Protein AF-A0A945D7X3-F1 (afdb_monomer_lite)

pLDDT: mean 84.9, std 17.28, range [25.03, 97.88]

Foldseek 3Di:
DDDDDPDPPVVPDPPVPDVCPPCVVLLVVQLVPLVPDPPNVVSVLLLLLLVLLLVLLLVLLVVLVVVDDDADSVLQSLLLCLVVVVLNHSDDNNDDDCNVRNPADPVSNVVSVVSSVPDDPVSSVVSLVPDQSSLLVVLVVVLVPDDLVPAAADPDDDDDQCAAAPPPRHTPVPAPWWKWACPPNDIHIHRLVVVSVVCSRQCFDPDPVPRHHDDNSSIHTYDD

Sequence (224 aa):
MLLAYPQVDSLTECDDRIIRGFNNIELRLLINKAMSSQNKEEELRALGTSLCKLEQVHRCATEKCKELTLVDEVEVYLFYETRLKDLGLPIKTTQMIFPLCAHVTGADLEKAKESVEALQETDFEEYLKVWDPWQIFQRGKICAELKYAELELYEGDSFDEEEICVITSAPLEDLEQPVVLAQSGHKYIFEFEDIKKWWIKTGENPNPVENKRFDITELKRVEA

Radius of gyration: 23.01 Å; chains: 1; bounding box: 52×29×63 Å

Structure (mmCIF, N/CA/C/O backbone):
data_AF-A0A945D7X3-F1
#
_entry.id   AF-A0A945D7X3-F1
#
loop_
_atom_site.group_PDB
_atom_site.id
_atom_site.type_symbol
_atom_site.label_atom_id
_atom_site.label_alt_id
_atom_site.label_comp_id
_atom_site.label_asym_id
_atom_site.label_entity_id
_atom_site.label_seq_id
_atom_site.pdbx_PDB_ins_code
_atom_site.Cartn_x
_atom_site.Cartn_y
_atom_site.Cartn_z
_atom_site.occupancy
_atom_site.B_iso_or_equiv
_atom_site.auth_seq_id
_atom_site.auth_comp_id
_atom_site.auth_asym_id
_atom_site.auth_atom_id
_atom_site.pdbx_PDB_model_num
ATOM 1 N N . MET A 1 1 ? 22.956 -10.318 -1.296 1.00 27.36 1 MET A N 1
ATOM 2 C CA . MET A 1 1 ? 22.670 -10.826 0.064 1.00 27.36 1 MET A CA 1
ATOM 3 C C . MET A 1 1 ? 21.672 -9.874 0.704 1.00 27.36 1 MET A C 1
ATOM 5 O O . MET A 1 1 ? 21.994 -8.704 0.805 1.00 27.36 1 MET A O 1
ATOM 9 N N . LEU A 1 2 ? 20.497 -10.401 1.074 1.00 25.03 2 LEU A N 1
ATOM 10 C CA . LEU A 1 2 ? 19.375 -9.776 1.798 1.00 25.03 2 LEU A CA 1
ATOM 11 C C . LEU A 1 2 ? 18.597 -8.643 1.097 1.00 25.03 2 LEU A C 1
ATOM 13 O O . LEU A 1 2 ? 19.064 -7.529 0.911 1.00 25.03 2 LEU A O 1
ATOM 17 N N . LEU A 1 3 ? 17.352 -8.987 0.758 1.00 26.59 3 LEU A N 1
ATOM 18 C CA . LEU A 1 3 ? 16.283 -8.111 0.292 1.00 26.59 3 LEU A CA 1
ATOM 19 C C . LEU A 1 3 ? 15.959 -7.074 1.376 1.00 26.59 3 LEU A C 1
ATOM 21 O O . LEU A 1 3 ? 15.403 -7.432 2.416 1.00 26.59 3 LEU A O 1
ATOM 25 N N . ALA A 1 4 ? 16.259 -5.802 1.122 1.00 26.31 4 ALA A N 1
ATOM 26 C CA . ALA A 1 4 ? 15.752 -4.693 1.919 1.00 26.31 4 ALA A CA 1
ATOM 27 C C . ALA A 1 4 ? 14.248 -4.535 1.637 1.00 26.31 4 ALA A C 1
ATOM 29 O O . ALA A 1 4 ? 13.816 -3.884 0.689 1.00 26.31 4 ALA A O 1
ATOM 30 N N . TYR A 1 5 ? 13.429 -5.228 2.425 1.00 29.09 5 TYR A N 1
ATOM 31 C CA . TYR A 1 5 ? 12.054 -4.810 2.650 1.00 29.09 5 TYR A CA 1
ATOM 32 C C . TYR A 1 5 ? 12.104 -3.637 3.633 1.00 29.09 5 TYR A C 1
ATOM 34 O O . TYR A 1 5 ? 12.678 -3.824 4.706 1.00 29.09 5 TYR A O 1
ATOM 42 N N . PRO A 1 6 ? 11.471 -2.486 3.353 1.00 32.19 6 PRO A N 1
ATOM 43 C CA . PRO A 1 6 ? 11.141 -1.523 4.391 1.00 32.19 6 PRO A CA 1
ATOM 44 C C . PRO A 1 6 ? 9.985 -2.113 5.210 1.00 32.19 6 PRO A C 1
ATOM 46 O O . PRO A 1 6 ? 8.824 -1.741 5.103 1.00 32.19 6 PRO A O 1
ATOM 49 N N . GLN A 1 7 ? 10.292 -3.144 5.985 1.00 46.66 7 GLN A N 1
ATOM 50 C CA . GLN A 1 7 ? 9.621 -3.363 7.249 1.00 46.66 7 GLN A CA 1
ATOM 51 C C . GLN A 1 7 ? 10.605 -2.831 8.279 1.00 46.66 7 GLN A C 1
ATOM 53 O O . GLN A 1 7 ? 11.789 -3.138 8.177 1.00 46.66 7 GLN A O 1
ATOM 58 N N . VAL A 1 8 ? 10.097 -2.123 9.287 1.00 36.00 8 VAL A N 1
ATOM 59 C CA . VAL A 1 8 ? 10.854 -1.683 10.468 1.00 36.00 8 VAL A CA 1
ATOM 60 C C . VAL A 1 8 ? 11.498 -0.284 10.366 1.00 36.00 8 VAL A C 1
ATOM 62 O O . VAL A 1 8 ? 12.618 -0.101 10.804 1.00 36.00 8 VAL A O 1
ATOM 65 N N . ASP A 1 9 ? 10.766 0.729 9.892 1.00 28.41 9 ASP A N 1
ATOM 66 C CA . ASP A 1 9 ? 11.066 2.140 10.244 1.00 28.41 9 ASP A CA 1
ATOM 67 C C . ASP A 1 9 ? 9.822 2.901 10.743 1.00 28.41 9 ASP A C 1
ATOM 69 O O . ASP A 1 9 ? 9.673 4.107 10.601 1.00 28.41 9 ASP A O 1
ATOM 73 N N . SER A 1 10 ? 8.911 2.169 11.393 1.00 35.06 10 SER A N 1
ATOM 74 C CA . SER A 1 10 ? 7.886 2.738 12.283 1.00 35.06 10 SER A CA 1
ATOM 75 C C . SER A 1 10 ? 8.107 2.316 13.743 1.00 35.06 10 SER A C 1
ATOM 77 O O . SER A 1 10 ? 7.168 2.276 14.533 1.00 35.06 10 SER A O 1
ATOM 79 N N . LEU A 1 11 ? 9.334 1.922 14.104 1.00 36.03 11 LEU A N 1
ATOM 80 C CA . LEU A 1 11 ? 9.677 1.496 15.468 1.00 36.03 11 LEU A CA 1
ATOM 81 C C . LEU A 1 11 ? 9.963 2.659 16.431 1.00 36.03 11 LEU A C 1
ATOM 83 O O . LEU A 1 11 ? 10.397 2.416 17.555 1.00 36.03 11 LEU A O 1
ATOM 87 N N . THR A 1 12 ? 9.755 3.906 16.018 1.00 35.31 12 THR A N 1
ATOM 88 C CA . THR A 1 12 ? 10.116 5.083 16.816 1.00 35.31 12 THR A CA 1
ATOM 89 C C . THR A 1 12 ? 9.023 5.575 17.764 1.00 35.31 12 THR A C 1
ATOM 91 O O . THR A 1 12 ? 9.338 6.380 18.635 1.00 35.31 12 THR A O 1
ATOM 94 N N . GLU A 1 13 ? 7.790 5.062 17.691 1.00 35.28 13 GLU A N 1
ATOM 95 C CA . GLU A 1 13 ? 6.723 5.405 18.644 1.00 35.28 13 GLU A CA 1
ATOM 96 C C . GLU A 1 13 ? 6.234 4.143 19.374 1.00 35.28 13 GLU A C 1
ATOM 98 O O . GLU A 1 13 ? 5.617 3.245 18.802 1.00 35.28 13 GLU A O 1
ATOM 103 N N . CYS A 1 14 ? 6.605 4.035 20.653 1.00 45.19 14 CYS A N 1
ATOM 104 C CA . CYS A 1 14 ? 6.424 2.846 21.492 1.00 45.19 14 CYS A CA 1
ATOM 105 C C . CYS A 1 14 ? 4.965 2.514 21.848 1.00 45.19 14 CYS A C 1
ATOM 107 O O . CYS A 1 14 ? 4.721 1.390 22.290 1.00 45.19 14 CYS A O 1
ATOM 109 N N . ASP A 1 15 ? 4.020 3.427 21.630 1.00 38.91 15 ASP A N 1
ATOM 110 C CA . ASP A 1 15 ? 2.631 3.281 22.094 1.00 38.91 15 ASP A CA 1
ATOM 111 C C . ASP A 1 15 ? 1.759 2.485 21.093 1.00 38.91 15 ASP A C 1
ATOM 113 O O . ASP A 1 15 ? 0.809 1.802 21.453 1.00 38.91 15 ASP A O 1
ATOM 117 N N . ASP A 1 16 ? 2.177 2.398 19.828 1.00 44.84 16 ASP A N 1
ATOM 118 C CA . ASP A 1 16 ? 1.435 1.740 18.737 1.00 44.84 16 ASP A CA 1
ATOM 119 C C . ASP A 1 16 ? 1.583 0.197 18.683 1.00 44.84 16 ASP A C 1
ATOM 121 O O . ASP A 1 16 ? 1.093 -0.483 17.773 1.00 44.84 16 ASP A O 1
ATOM 125 N N . ARG A 1 17 ? 2.340 -0.394 19.615 1.00 47.03 17 ARG A N 1
ATOM 126 C CA . ARG A 1 17 ? 3.126 -1.612 19.347 1.00 47.03 17 ARG A CA 1
ATOM 127 C C . ARG A 1 17 ? 2.375 -2.946 19.458 1.00 47.03 17 ARG A C 1
ATOM 129 O O . ARG A 1 17 ? 2.771 -3.904 18.794 1.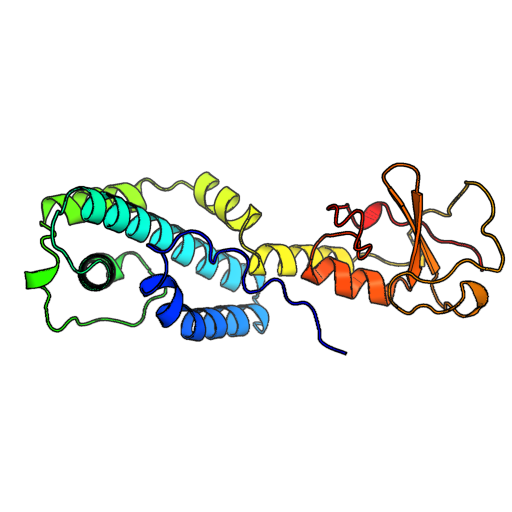00 47.03 17 ARG A O 1
ATOM 136 N N . ILE A 1 18 ? 1.328 -3.059 20.278 1.00 42.22 18 ILE A N 1
ATOM 137 C CA . ILE A 1 18 ? 0.742 -4.378 20.613 1.00 42.22 18 ILE A CA 1
ATOM 138 C C . ILE A 1 18 ? -0.513 -4.695 19.777 1.00 42.22 18 ILE A C 1
ATOM 140 O O . ILE A 1 18 ? -0.637 -5.815 19.273 1.00 42.22 18 ILE A O 1
ATOM 144 N N . ILE A 1 19 ? -1.375 -3.709 19.500 1.00 45.44 19 ILE A N 1
ATOM 145 C CA . ILE A 1 19 ? -2.559 -3.890 18.633 1.00 45.44 19 ILE A CA 1
ATOM 146 C C . ILE A 1 19 ? -2.177 -3.950 17.142 1.00 45.44 19 ILE A C 1
ATOM 148 O O . ILE A 1 19 ? -2.704 -4.790 16.408 1.00 45.44 19 ILE A O 1
ATOM 152 N N . ARG A 1 20 ? -1.180 -3.167 16.687 1.00 50.16 20 ARG A N 1
ATOM 153 C CA . ARG A 1 20 ? -0.665 -3.250 15.297 1.00 50.16 20 ARG A CA 1
ATOM 154 C C . ARG A 1 20 ? 0.069 -4.570 15.005 1.00 50.16 20 ARG A C 1
ATOM 156 O O . ARG A 1 20 ? 0.220 -4.946 13.839 1.00 50.16 20 ARG A O 1
ATOM 163 N N . GLY A 1 21 ? 0.519 -5.284 16.043 1.00 47.62 21 GLY A N 1
ATOM 164 C CA . GLY A 1 21 ? 1.249 -6.551 15.933 1.00 47.62 21 GLY A CA 1
ATOM 165 C C . GLY A 1 21 ? 0.353 -7.780 15.736 1.00 47.62 21 GLY A C 1
ATOM 166 O O . GLY A 1 21 ? 0.614 -8.587 14.843 1.00 47.62 21 GLY A O 1
ATOM 167 N N . PHE A 1 22 ? -0.717 -7.923 16.527 1.00 44.81 22 PHE A N 1
ATOM 168 C CA . PHE A 1 22 ? -1.555 -9.135 16.522 1.00 44.81 22 PHE A CA 1
ATOM 169 C C . PHE A 1 22 ? -2.525 -9.216 15.330 1.00 44.81 22 PHE A C 1
ATOM 171 O O . PHE A 1 22 ? -2.690 -10.289 14.749 1.00 44.81 22 PHE A O 1
ATOM 178 N N . ASN A 1 23 ? -3.067 -8.084 14.872 1.00 53.94 23 ASN A N 1
ATOM 179 C CA . ASN A 1 23 ? -3.915 -8.025 13.672 1.00 53.94 23 ASN A CA 1
ATOM 180 C C . ASN A 1 23 ? -3.120 -8.154 12.354 1.00 53.94 23 ASN A C 1
ATOM 182 O O . ASN A 1 23 ? -3.707 -8.250 11.279 1.00 53.94 23 ASN A O 1
ATOM 186 N N . ASN A 1 24 ? -1.784 -8.203 12.398 1.00 66.19 24 ASN A N 1
ATOM 187 C CA . ASN A 1 24 ? -0.947 -8.101 11.200 1.00 66.19 24 ASN A CA 1
ATOM 188 C C . ASN A 1 24 ? -0.962 -9.373 10.330 1.00 66.19 24 ASN A C 1
ATOM 190 O O . ASN A 1 24 ? -0.938 -9.276 9.106 1.00 66.19 24 ASN A O 1
ATOM 194 N N . ILE A 1 25 ? -1.030 -10.575 10.921 1.00 73.88 25 ILE A N 1
ATOM 195 C CA . ILE A 1 25 ? -1.035 -11.833 10.144 1.00 73.88 25 ILE A CA 1
ATOM 196 C C . ILE A 1 25 ? -2.389 -12.055 9.468 1.00 73.88 25 ILE A C 1
ATOM 198 O O . ILE A 1 25 ? -2.433 -12.343 8.273 1.00 73.88 25 ILE A O 1
ATOM 202 N N . GLU A 1 26 ? -3.494 -11.906 10.202 1.00 78.56 26 GLU A N 1
ATOM 203 C CA . GLU A 1 26 ? -4.833 -12.069 9.622 1.00 78.56 26 GLU A CA 1
ATOM 204 C C . GLU A 1 26 ? -5.099 -11.029 8.538 1.00 78.56 26 GLU A C 1
ATOM 206 O O . GLU A 1 26 ? -5.587 -11.373 7.461 1.00 78.56 26 GLU A O 1
ATOM 211 N N . LEU A 1 27 ? -4.689 -9.783 8.779 1.00 81.50 27 LEU A N 1
ATOM 212 C CA . LEU A 1 27 ? -4.764 -8.726 7.785 1.00 81.50 27 LEU A CA 1
ATOM 213 C C . LEU A 1 27 ? -3.947 -9.062 6.533 1.00 81.50 27 LEU A C 1
ATOM 215 O O . LEU A 1 27 ? -4.449 -8.924 5.420 1.00 81.50 27 LEU A O 1
ATOM 219 N N . ARG A 1 28 ? -2.722 -9.582 6.684 1.00 82.94 28 ARG A N 1
ATOM 220 C CA . ARG A 1 28 ? -1.920 -10.055 5.542 1.00 82.94 28 ARG A CA 1
ATOM 221 C C . ARG A 1 28 ? -2.608 -11.179 4.773 1.00 82.94 28 ARG A C 1
ATOM 223 O O . ARG A 1 28 ? -2.527 -11.194 3.549 1.00 82.94 28 ARG A O 1
ATOM 230 N N . LEU A 1 29 ? -3.295 -12.099 5.453 1.00 87.38 29 LEU A N 1
ATOM 231 C CA . LEU A 1 29 ? -4.070 -13.151 4.788 1.00 87.38 29 LEU A CA 1
ATOM 232 C C . LEU A 1 29 ? -5.251 -12.571 4.000 1.00 87.38 29 LEU A C 1
ATOM 234 O O . LEU A 1 29 ? -5.485 -13.001 2.872 1.00 87.38 29 LEU A O 1
ATOM 238 N N . LEU A 1 30 ? -5.966 -11.588 4.559 1.00 90.00 30 LEU A N 1
ATOM 239 C CA . LEU A 1 30 ? -7.057 -10.891 3.868 1.00 90.00 30 LEU A CA 1
ATOM 240 C C . LEU A 1 30 ? -6.551 -10.129 2.640 1.00 90.00 30 LEU A C 1
ATOM 242 O O . LEU A 1 30 ? -7.120 -10.277 1.561 1.00 90.00 30 LEU A O 1
ATOM 246 N N . ILE A 1 31 ? -5.445 -9.393 2.779 1.00 89.69 31 ILE A N 1
ATOM 247 C CA . ILE A 1 31 ? -4.798 -8.684 1.670 1.00 89.69 31 ILE A CA 1
ATOM 248 C C . ILE A 1 31 ? -4.366 -9.676 0.590 1.00 89.69 31 ILE A C 1
ATOM 250 O O . ILE A 1 31 ? -4.686 -9.488 -0.579 1.00 89.69 31 ILE A O 1
ATOM 254 N N . ASN A 1 32 ? -3.678 -10.757 0.962 1.00 90.56 32 ASN A N 1
ATOM 255 C CA . ASN A 1 32 ? -3.211 -11.754 0.002 1.00 90.56 32 ASN A CA 1
ATOM 256 C C . ASN A 1 32 ? -4.374 -12.437 -0.735 1.00 90.56 32 ASN A C 1
ATOM 258 O O . ASN A 1 32 ? -4.292 -12.681 -1.940 1.00 90.56 32 ASN A O 1
ATOM 262 N N . LYS A 1 33 ? -5.474 -12.713 -0.023 1.00 93.06 33 LYS A N 1
ATOM 263 C CA . LYS A 1 33 ? -6.705 -13.244 -0.615 1.00 93.06 33 LYS A CA 1
ATOM 264 C C . LYS A 1 33 ? -7.287 -12.264 -1.639 1.00 93.06 33 LYS A C 1
ATOM 266 O O . LYS A 1 33 ? -7.507 -12.673 -2.775 1.00 93.06 33 LYS A O 1
ATOM 271 N N . ALA A 1 34 ? -7.451 -10.992 -1.272 1.00 92.88 34 ALA A N 1
ATOM 272 C CA . ALA A 1 34 ? -7.969 -9.958 -2.169 1.00 92.88 34 ALA A CA 1
ATOM 273 C C . ALA A 1 34 ? -7.064 -9.764 -3.403 1.00 92.88 34 ALA A C 1
ATOM 275 O O . ALA A 1 34 ? -7.539 -9.752 -4.536 1.00 92.88 34 ALA A O 1
ATOM 276 N N . MET A 1 35 ? -5.741 -9.734 -3.210 1.00 89.88 35 MET A N 1
ATOM 277 C CA . MET A 1 35 ? -4.740 -9.626 -4.285 1.00 89.88 35 MET A CA 1
ATOM 278 C C . MET A 1 35 ? -4.710 -10.836 -5.232 1.00 89.88 35 MET A C 1
ATOM 280 O O . MET A 1 35 ? -4.212 -10.729 -6.356 1.00 89.88 35 MET A O 1
ATOM 284 N N . SER A 1 36 ? -5.224 -11.988 -4.801 1.00 91.44 36 SER A N 1
ATOM 285 C CA . SER A 1 36 ? -5.281 -13.223 -5.595 1.00 91.44 36 SER A CA 1
ATOM 286 C C . SER A 1 36 ? -6.663 -13.488 -6.202 1.00 91.44 36 SER A C 1
ATOM 288 O O . SER A 1 36 ? -6.818 -14.452 -6.950 1.00 91.44 36 SER A O 1
ATOM 290 N N . SER A 1 37 ? -7.659 -12.651 -5.900 1.00 92.94 37 SER A N 1
ATOM 291 C CA . SER A 1 37 ? -9.025 -12.781 -6.415 1.00 92.94 37 SER A CA 1
ATOM 292 C C . SER A 1 37 ? -9.105 -12.548 -7.932 1.00 92.94 37 SER A C 1
ATOM 294 O O . SER A 1 37 ? -8.195 -11.990 -8.543 1.00 92.94 37 SER A O 1
ATOM 296 N N . GLN A 1 38 ? -10.206 -12.965 -8.559 1.00 91.12 38 GLN A N 1
ATOM 297 C CA . GLN A 1 38 ? -10.555 -12.516 -9.913 1.00 91.12 38 GLN A CA 1
ATOM 298 C C . GLN A 1 38 ? -11.088 -11.072 -9.898 1.00 91.12 38 GLN A C 1
ATOM 300 O O . GLN A 1 38 ? -10.809 -10.312 -10.819 1.00 91.12 38 GLN A O 1
ATOM 305 N N . ASN A 1 39 ? -11.753 -10.666 -8.811 1.00 93.69 39 ASN A N 1
ATOM 306 C CA . ASN A 1 39 ? -12.340 -9.336 -8.621 1.00 93.69 39 ASN A CA 1
ATOM 307 C C . ASN A 1 39 ? -11.475 -8.490 -7.672 1.00 93.69 39 ASN A C 1
ATOM 309 O O . ASN A 1 39 ? -11.967 -7.910 -6.705 1.00 93.69 39 ASN A O 1
ATOM 313 N N . LYS A 1 40 ? -10.158 -8.453 -7.926 1.00 93.94 40 LYS A N 1
ATOM 314 C CA . LYS A 1 40 ? -9.160 -7.834 -7.027 1.00 93.94 40 LYS A CA 1
ATOM 315 C C . LYS A 1 40 ? -9.497 -6.394 -6.662 1.00 93.94 40 LYS A C 1
ATOM 317 O O . LYS A 1 40 ? -9.341 -6.013 -5.511 1.00 93.94 40 LYS A O 1
ATOM 322 N N . GLU A 1 41 ? -9.948 -5.607 -7.635 1.00 95.94 41 GLU A N 1
ATOM 323 C CA . GLU A 1 41 ? -10.264 -4.188 -7.449 1.00 95.94 41 GLU A CA 1
ATOM 324 C C . GLU A 1 41 ? -11.388 -3.986 -6.432 1.00 95.94 41 GLU A C 1
ATOM 326 O O . GLU A 1 41 ? -11.226 -3.242 -5.468 1.00 95.94 41 GLU A O 1
ATOM 331 N N . GLU A 1 42 ? -12.500 -4.699 -6.612 1.00 96.44 42 GLU A N 1
ATOM 332 C CA . GLU A 1 42 ? -13.658 -4.626 -5.722 1.00 96.44 42 GLU A CA 1
ATOM 333 C C . GLU A 1 42 ? -13.316 -5.149 -4.322 1.00 96.44 42 GLU A C 1
ATOM 335 O O . GLU A 1 42 ? -13.639 -4.503 -3.325 1.00 96.44 42 GLU A O 1
ATOM 340 N N . GLU A 1 43 ? -12.617 -6.287 -4.231 1.00 95.94 43 GLU A N 1
ATOM 341 C CA . GLU A 1 43 ? -12.240 -6.879 -2.944 1.00 95.94 43 GLU A CA 1
ATOM 342 C C . GLU A 1 43 ? -11.231 -6.022 -2.171 1.00 95.94 43 GLU A C 1
ATOM 344 O O . GLU A 1 43 ? -11.370 -5.863 -0.956 1.00 95.94 43 GLU A O 1
ATOM 349 N N . LEU A 1 44 ? -10.236 -5.441 -2.849 1.00 95.00 44 LEU A N 1
ATOM 350 C CA . LEU A 1 44 ? -9.288 -4.522 -2.219 1.00 95.00 44 LEU A CA 1
ATOM 351 C C . LEU A 1 44 ? -9.978 -3.239 -1.779 1.00 95.00 44 LEU A C 1
ATOM 353 O O . LEU A 1 44 ? -9.743 -2.804 -0.657 1.00 95.00 44 LEU A O 1
ATOM 357 N N . ARG A 1 45 ? -10.845 -2.652 -2.613 1.00 96.25 45 ARG A N 1
ATOM 358 C CA . ARG A 1 45 ? -11.589 -1.441 -2.244 1.00 96.25 45 ARG A CA 1
ATOM 359 C C . ARG A 1 45 ? -12.445 -1.693 -1.005 1.00 96.25 45 ARG A C 1
ATOM 361 O O . ARG A 1 45 ? -12.342 -0.941 -0.043 1.00 96.25 45 ARG A O 1
ATOM 368 N N . ALA A 1 46 ? -13.203 -2.791 -0.981 1.00 95.69 46 ALA A N 1
ATOM 369 C CA . ALA A 1 46 ? -14.017 -3.173 0.172 1.00 95.69 46 ALA A CA 1
ATOM 370 C C . ALA A 1 46 ? -13.171 -3.394 1.440 1.00 95.69 46 ALA A C 1
ATOM 372 O O . ALA A 1 46 ? -13.519 -2.895 2.511 1.00 95.69 46 ALA A O 1
ATOM 373 N N . LEU A 1 47 ? -12.038 -4.097 1.324 1.00 93.81 47 LEU A N 1
ATOM 374 C CA . LEU A 1 47 ? -11.121 -4.310 2.445 1.00 93.81 47 LEU A CA 1
ATOM 375 C C . LEU A 1 47 ? -10.508 -2.991 2.941 1.00 93.81 47 LEU A C 1
ATOM 377 O O . LEU A 1 47 ? -10.453 -2.768 4.148 1.00 93.81 47 LEU A O 1
ATOM 381 N N . GLY A 1 48 ? -10.091 -2.109 2.031 1.00 91.81 48 GLY A N 1
ATOM 382 C CA . GLY A 1 48 ? -9.568 -0.780 2.346 1.00 91.81 48 GLY A CA 1
ATOM 383 C C . GLY A 1 48 ? -10.591 0.082 3.084 1.00 91.81 48 GLY A C 1
ATOM 384 O O . GLY A 1 48 ? -10.263 0.672 4.109 1.00 91.81 48 GLY A O 1
ATOM 385 N N . THR A 1 49 ? -11.855 0.075 2.650 1.00 94.00 49 THR A N 1
ATOM 386 C CA . THR A 1 49 ? -12.958 0.743 3.360 1.00 94.00 49 THR A CA 1
ATOM 387 C C . THR A 1 49 ? -13.126 0.196 4.779 1.00 94.00 49 THR A C 1
ATOM 389 O O . THR A 1 49 ? -13.215 0.968 5.733 1.00 94.00 49 THR A O 1
ATOM 392 N N . SER A 1 50 ? -13.136 -1.129 4.951 1.00 93.31 50 SER A N 1
ATOM 393 C CA . SER A 1 50 ? -13.210 -1.757 6.276 1.00 93.31 50 SER A CA 1
ATOM 394 C C . SER A 1 50 ? -12.025 -1.378 7.173 1.00 93.31 50 SER A C 1
ATOM 396 O O . SER A 1 50 ? -12.214 -1.137 8.366 1.00 93.31 50 SER A O 1
ATOM 398 N N . LEU A 1 51 ? -10.813 -1.286 6.621 1.00 91.81 51 LEU A N 1
ATOM 399 C CA . LEU A 1 51 ? -9.618 -0.882 7.368 1.00 91.81 51 LEU A CA 1
ATOM 400 C C . LEU A 1 51 ? -9.616 0.599 7.736 1.00 91.81 51 LEU A C 1
ATOM 402 O O . LEU A 1 51 ? -9.231 0.929 8.850 1.00 91.81 51 LEU A O 1
ATOM 406 N N . CYS A 1 52 ? -10.094 1.472 6.851 1.00 91.56 52 CYS A N 1
ATOM 407 C CA . CYS A 1 52 ? -10.266 2.893 7.145 1.00 91.56 52 CYS A CA 1
ATOM 408 C C . CYS A 1 52 ? -11.205 3.096 8.347 1.00 91.56 52 CYS A C 1
ATOM 410 O O . CYS A 1 52 ? -10.880 3.824 9.284 1.00 91.56 52 CYS A O 1
ATOM 412 N N . LYS A 1 53 ? -12.327 2.363 8.386 1.00 94.50 53 LYS A N 1
ATOM 413 C CA . LYS A 1 53 ? -13.235 2.361 9.545 1.00 94.50 53 LYS A CA 1
ATOM 414 C C . LYS A 1 53 ? -12.549 1.858 10.814 1.00 94.50 53 LYS A C 1
ATOM 416 O O . LYS A 1 53 ? -12.733 2.446 11.875 1.00 94.50 53 LYS A O 1
ATOM 421 N N . LEU A 1 54 ? -11.759 0.786 10.712 1.00 91.81 54 LEU A N 1
ATOM 422 C CA . LEU A 1 54 ? -11.001 0.254 11.846 1.00 91.81 54 LEU A CA 1
ATOM 423 C C . LEU A 1 54 ? -9.979 1.267 12.369 1.00 91.81 54 LEU A C 1
ATOM 425 O O . LEU A 1 54 ? -9.877 1.442 13.577 1.00 91.81 54 LEU A O 1
ATOM 429 N N . GLU A 1 55 ? -9.276 1.974 11.484 1.00 90.75 55 GLU A N 1
ATOM 430 C CA . GLU A 1 55 ? -8.343 3.026 11.881 1.00 90.75 55 GLU A CA 1
ATOM 431 C C . GLU A 1 55 ? -9.068 4.173 12.593 1.00 90.75 55 GLU A C 1
ATOM 433 O O . GLU A 1 55 ? -8.580 4.667 13.605 1.00 90.75 55 GLU A O 1
ATOM 438 N N . GLN A 1 56 ? -10.264 4.555 12.137 1.00 93.12 56 GLN A N 1
ATOM 439 C CA . GLN A 1 56 ? -11.059 5.567 12.832 1.00 93.12 56 GLN A CA 1
ATOM 440 C C . GLN A 1 56 ? -11.490 5.102 14.233 1.00 93.12 56 GLN A C 1
ATOM 442 O O . GLN A 1 56 ? -11.400 5.870 15.190 1.00 93.12 56 GLN A O 1
ATOM 447 N N . VAL A 1 57 ? -11.882 3.832 14.385 1.00 93.62 57 VAL A N 1
ATOM 448 C CA . VAL A 1 57 ? -12.154 3.229 15.703 1.00 93.62 57 VAL A CA 1
ATOM 449 C C . VAL A 1 57 ? -10.903 3.247 16.586 1.00 93.62 57 VAL A C 1
ATOM 451 O O . VAL A 1 57 ? -10.979 3.603 17.763 1.00 93.62 57 VAL A O 1
ATOM 454 N N . HIS A 1 58 ? -9.744 2.901 16.024 1.00 91.62 58 HIS A N 1
ATOM 455 C CA . HIS A 1 58 ? -8.461 2.926 16.726 1.00 91.62 58 HIS A CA 1
ATOM 456 C C . HIS A 1 58 ? -8.076 4.334 17.164 1.00 91.62 58 HIS A C 1
ATOM 458 O O . HIS A 1 58 ? -7.669 4.490 18.306 1.00 91.62 58 HIS A O 1
ATOM 464 N N . ARG A 1 59 ? -8.298 5.366 16.342 1.00 91.81 59 ARG A N 1
ATOM 465 C CA . ARG A 1 59 ? -8.077 6.769 16.736 1.00 91.81 59 ARG A CA 1
ATOM 466 C C . ARG A 1 59 ? -8.903 7.151 17.964 1.00 91.81 59 ARG A C 1
ATOM 468 O O . ARG A 1 59 ? -8.360 7.748 18.891 1.00 91.81 59 ARG A O 1
ATOM 475 N N . CYS A 1 60 ? -10.178 6.759 18.022 1.00 93.88 60 CYS A N 1
ATOM 476 C CA . CYS A 1 60 ? -11.007 6.982 19.211 1.00 93.88 60 CYS A CA 1
ATOM 477 C C . CYS A 1 60 ? -10.471 6.230 20.442 1.00 93.88 60 CYS A C 1
ATOM 479 O O . CYS A 1 60 ? -10.474 6.780 21.543 1.00 93.88 60 CYS A O 1
ATOM 481 N N . ALA A 1 61 ? -9.975 5.002 20.267 1.00 91.75 61 ALA A N 1
ATOM 482 C CA . ALA A 1 61 ? -9.327 4.255 21.343 1.00 91.75 61 ALA A CA 1
ATOM 483 C C . ALA A 1 61 ? -8.036 4.944 21.820 1.00 91.75 61 ALA A C 1
ATOM 485 O O . ALA A 1 61 ? -7.845 5.099 23.023 1.00 91.75 61 ALA A O 1
ATOM 486 N N . THR A 1 62 ? -7.197 5.439 20.904 1.00 90.94 62 THR A N 1
ATOM 487 C CA . THR A 1 62 ? -5.991 6.218 21.223 1.00 90.94 62 THR A CA 1
ATOM 488 C C . THR A 1 62 ? -6.332 7.481 22.011 1.00 90.94 62 THR 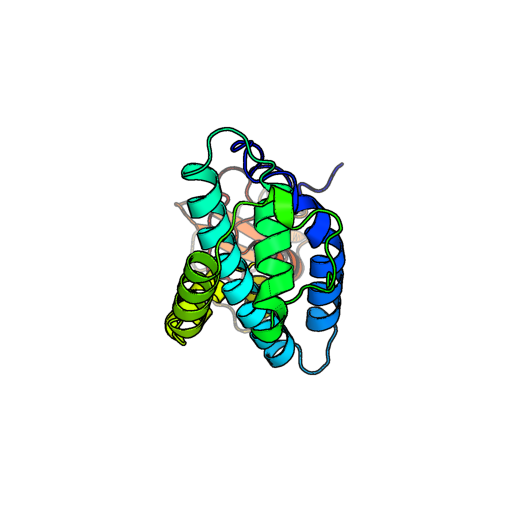A C 1
ATOM 490 O O . THR A 1 62 ? -5.677 7.792 23.005 1.00 90.94 62 THR A O 1
ATOM 493 N N . GLU A 1 63 ? -7.358 8.225 21.584 1.00 92.69 63 GLU A N 1
ATOM 494 C CA . GLU A 1 63 ? -7.858 9.391 22.319 1.00 92.69 63 GLU A CA 1
ATOM 495 C C . GLU A 1 63 ? -8.300 9.001 23.730 1.00 92.69 63 GLU A C 1
ATOM 497 O O . GLU A 1 63 ? -7.947 9.687 24.687 1.00 92.69 63 GLU A O 1
ATOM 502 N N . LYS A 1 64 ? -8.988 7.862 23.877 1.00 93.06 64 LYS A N 1
ATOM 503 C CA . LYS A 1 64 ? -9.425 7.379 25.185 1.00 93.06 64 LYS A CA 1
ATOM 504 C C . LYS A 1 64 ? -8.263 6.988 26.091 1.00 93.06 64 LYS A C 1
ATOM 506 O O . LYS A 1 64 ? -8.270 7.350 27.265 1.00 93.06 64 LYS A O 1
ATOM 511 N N . CYS A 1 65 ? -7.251 6.300 25.566 1.00 90.88 65 CYS A N 1
ATOM 512 C CA . CYS A 1 65 ? -6.050 5.952 26.328 1.00 90.88 65 CYS A CA 1
ATOM 513 C C . CYS A 1 65 ? -5.364 7.201 26.898 1.00 90.88 65 CYS A C 1
ATOM 515 O O . CYS A 1 65 ? -4.969 7.195 28.059 1.00 90.88 65 CYS A O 1
ATOM 517 N N . LYS A 1 66 ? -5.316 8.305 26.137 1.00 90.81 66 LYS A N 1
ATOM 518 C CA . LYS A 1 66 ? -4.734 9.582 26.593 1.00 90.81 66 LYS A CA 1
ATOM 519 C C . LYS A 1 66 ? -5.484 10.221 27.770 1.00 90.81 66 LYS A C 1
ATOM 521 O O . LYS A 1 66 ? -4.894 11.016 28.498 1.00 90.81 66 LYS A O 1
ATOM 526 N N . GLU A 1 67 ? -6.763 9.902 27.965 1.00 91.50 67 GLU A N 1
ATOM 527 C CA . GLU A 1 67 ? -7.556 10.374 29.111 1.00 91.50 67 GLU A CA 1
ATOM 528 C C . GLU A 1 67 ? -7.311 9.549 30.386 1.00 91.50 67 GLU A C 1
ATOM 530 O O . GLU A 1 67 ? -7.628 9.998 31.491 1.00 91.50 67 GLU A O 1
ATOM 535 N N . LEU A 1 68 ? -6.779 8.332 30.248 1.00 89.31 68 LEU A N 1
ATOM 536 C CA . LEU A 1 68 ? -6.645 7.358 31.325 1.00 89.31 68 LEU A CA 1
ATOM 537 C C . LEU A 1 68 ? -5.207 7.338 31.860 1.00 89.31 68 LEU A C 1
ATOM 539 O O . LEU A 1 68 ? -4.238 7.358 31.114 1.00 89.31 68 LEU A O 1
ATOM 543 N N . THR A 1 69 ? -5.049 7.288 33.184 1.00 81.75 69 THR A N 1
ATOM 544 C CA . THR A 1 69 ? -3.724 7.354 33.832 1.00 81.75 69 THR A CA 1
ATOM 545 C C . THR A 1 69 ? -3.075 5.991 34.073 1.00 81.75 69 THR A C 1
ATOM 547 O O . THR A 1 69 ? -1.854 5.913 34.173 1.00 81.75 69 THR A O 1
ATOM 550 N N . LEU A 1 70 ? -3.866 4.921 34.199 1.00 79.94 70 LEU A N 1
ATOM 551 C CA . LEU A 1 70 ? -3.409 3.550 34.457 1.00 79.94 70 LEU A CA 1
ATOM 552 C C . LEU A 1 70 ? -4.355 2.560 33.763 1.00 79.94 70 LEU A C 1
ATOM 554 O O . LEU A 1 70 ? -5.231 1.982 34.405 1.00 79.94 70 LEU A O 1
ATOM 558 N N . VAL A 1 71 ? -4.198 2.392 32.450 1.00 81.94 71 VAL A N 1
ATOM 559 C CA . VAL A 1 71 ? -4.973 1.434 31.652 1.00 81.94 71 VAL A CA 1
ATOM 560 C C . VAL A 1 71 ? -4.045 0.571 30.803 1.00 81.94 71 VAL A C 1
ATOM 562 O O . VAL A 1 71 ? -2.970 1.015 30.408 1.00 81.94 71 VAL A O 1
ATOM 565 N N . ASP A 1 72 ? -4.462 -0.662 30.531 1.00 83.94 72 ASP A N 1
ATOM 566 C CA . ASP A 1 72 ? -3.878 -1.449 29.451 1.00 83.94 72 ASP A CA 1
ATOM 567 C C . ASP A 1 72 ? -4.521 -1.008 28.132 1.00 83.94 72 ASP A C 1
ATOM 569 O O . ASP A 1 72 ? -5.706 -1.256 27.894 1.00 83.94 72 ASP A O 1
ATOM 573 N N . GLU A 1 73 ? -3.753 -0.330 27.280 1.00 85.62 73 GLU A N 1
ATOM 574 C CA . GLU A 1 73 ? -4.238 0.154 25.987 1.00 85.62 73 GLU A CA 1
ATOM 575 C C . GLU A 1 73 ? -4.786 -0.984 25.124 1.00 85.62 73 GLU A C 1
ATOM 577 O O . GLU A 1 73 ? -5.778 -0.808 24.422 1.00 85.62 73 GLU A O 1
ATOM 582 N N . VAL A 1 74 ? -4.214 -2.186 25.227 1.00 83.75 74 VAL A N 1
ATOM 583 C CA . VAL A 1 74 ? -4.689 -3.358 24.485 1.00 83.75 74 VAL A CA 1
ATOM 584 C C . VAL A 1 74 ? -6.141 -3.665 24.831 1.00 83.75 74 VAL A C 1
ATOM 586 O O . VAL A 1 74 ? -6.945 -3.903 23.928 1.00 83.75 74 VAL A O 1
ATOM 589 N N . GLU A 1 75 ? -6.505 -3.580 26.112 1.00 86.00 75 GLU A N 1
ATOM 590 C CA . GLU A 1 75 ? -7.881 -3.794 26.559 1.00 86.00 75 GLU A CA 1
ATOM 591 C C . GLU A 1 75 ? -8.818 -2.687 26.052 1.00 86.00 75 GLU A C 1
ATOM 593 O O . GLU A 1 75 ? -9.957 -2.975 25.687 1.00 86.00 75 GLU A O 1
ATOM 598 N N . VAL A 1 76 ? -8.356 -1.434 25.953 1.00 90.50 76 VAL A N 1
ATOM 599 C CA . VAL A 1 76 ? -9.156 -0.330 25.387 1.00 90.50 76 VAL A CA 1
ATOM 600 C C . VAL A 1 76 ? -9.485 -0.601 23.921 1.00 90.50 76 VAL A C 1
ATOM 602 O O . VAL A 1 76 ? -10.657 -0.602 23.543 1.00 90.50 76 VAL A O 1
ATOM 605 N N . TYR A 1 77 ? -8.480 -0.892 23.095 1.00 89.62 77 TYR A N 1
ATOM 606 C CA . TYR A 1 77 ? -8.687 -1.137 21.665 1.00 89.62 77 TYR A CA 1
ATOM 607 C C . TYR A 1 77 ? -9.534 -2.388 21.418 1.00 89.62 77 TYR A C 1
ATOM 609 O O . TYR A 1 77 ? -10.492 -2.324 20.648 1.00 89.62 77 TYR A O 1
ATOM 617 N N . LEU A 1 78 ? -9.246 -3.501 22.107 1.00 88.06 78 LEU A N 1
ATOM 618 C CA . LEU A 1 78 ? -10.058 -4.724 22.032 1.00 88.06 78 LEU A CA 1
ATOM 619 C C . LEU A 1 78 ? -11.512 -4.461 22.429 1.00 88.06 78 LEU A C 1
ATOM 621 O O . LEU A 1 78 ? -12.436 -5.020 21.829 1.00 88.06 78 LEU A O 1
ATOM 625 N N . PHE A 1 79 ? -11.744 -3.605 23.425 1.00 92.25 79 PHE A N 1
ATOM 626 C CA . PHE A 1 79 ? -13.094 -3.244 23.829 1.00 92.25 79 PHE A CA 1
ATOM 627 C C . PHE A 1 79 ? -13.825 -2.479 22.723 1.00 92.25 79 PHE A C 1
ATOM 629 O O . PHE A 1 79 ? -14.942 -2.858 22.375 1.00 92.25 79 PHE A O 1
ATOM 636 N N . TYR A 1 80 ? -13.207 -1.462 22.117 1.00 93.19 80 TYR A N 1
ATOM 637 C CA . TYR A 1 80 ? -13.802 -0.758 20.974 1.00 93.19 80 TYR A CA 1
ATOM 638 C C . TYR A 1 80 ? -14.067 -1.698 19.792 1.00 93.19 80 TYR A C 1
ATOM 640 O O . TYR A 1 80 ? -15.185 -1.739 19.281 1.00 93.19 80 TYR A O 1
ATOM 648 N N . GLU A 1 81 ? -13.078 -2.502 19.401 1.00 91.06 81 GLU A N 1
ATOM 649 C CA . GLU A 1 81 ? -13.184 -3.481 18.316 1.00 91.06 81 GLU A CA 1
ATOM 650 C C . GLU A 1 81 ? -14.357 -4.450 18.529 1.00 91.06 81 GLU A C 1
ATOM 652 O O . GLU A 1 81 ? -15.241 -4.581 17.680 1.00 91.06 81 GLU A O 1
ATOM 657 N N . THR A 1 82 ? -14.415 -5.104 19.691 1.00 90.62 82 THR A N 1
ATOM 658 C CA . THR A 1 82 ? -15.445 -6.117 19.971 1.00 90.62 82 THR A CA 1
ATOM 659 C C . THR A 1 82 ? -16.845 -5.523 20.118 1.00 90.62 82 THR A C 1
ATOM 661 O O . THR A 1 82 ? -17.829 -6.198 19.794 1.00 90.62 82 THR A O 1
ATOM 664 N N . ARG A 1 83 ? -16.960 -4.274 20.591 1.00 93.50 83 ARG A N 1
ATOM 665 C CA . ARG A 1 83 ? -18.245 -3.577 20.761 1.00 93.50 83 ARG A CA 1
ATOM 666 C C . ARG A 1 83 ? -18.750 -2.909 19.486 1.00 93.50 83 ARG A C 1
ATOM 668 O O . ARG A 1 83 ? -19.961 -2.777 19.349 1.00 93.50 83 ARG A O 1
ATOM 675 N N . LEU A 1 84 ? -17.865 -2.550 18.558 1.00 93.75 84 LEU A N 1
ATOM 676 C CA . LEU A 1 84 ? -18.199 -1.884 17.292 1.00 93.75 84 LEU A CA 1
ATOM 677 C C . LEU A 1 84 ? -18.030 -2.790 16.060 1.00 93.75 84 LEU A C 1
ATOM 679 O O . LEU A 1 84 ? -18.043 -2.318 14.925 1.00 93.75 84 LEU A O 1
ATOM 683 N N . LYS A 1 85 ? -17.915 -4.107 16.258 1.00 89.81 85 LYS A N 1
ATOM 684 C CA . LYS A 1 85 ? -17.739 -5.104 15.185 1.00 89.81 85 LYS A CA 1
ATOM 685 C C . LYS A 1 85 ? -18.788 -5.031 14.066 1.00 89.81 85 LYS A C 1
ATOM 687 O O . LYS A 1 85 ? -18.479 -5.344 12.918 1.00 89.81 85 LYS A O 1
ATOM 692 N N . ASP A 1 86 ? -20.007 -4.589 14.380 1.00 91.06 86 ASP A N 1
ATOM 693 C CA . ASP A 1 86 ? -21.119 -4.515 13.425 1.00 91.06 86 ASP A CA 1
ATOM 694 C C . ASP A 1 86 ? -20.940 -3.385 12.386 1.00 91.06 86 ASP A C 1
ATOM 696 O O . ASP A 1 86 ? -21.677 -3.328 11.405 1.00 91.06 86 ASP A O 1
ATOM 700 N N . LEU A 1 87 ? -19.916 -2.531 12.532 1.00 93.12 87 LEU A N 1
ATOM 701 C CA . LEU A 1 87 ? -19.561 -1.481 11.564 1.00 93.12 87 LEU A CA 1
ATOM 702 C C . LEU A 1 87 ? -18.830 -2.005 10.311 1.00 93.12 87 LEU A C 1
ATOM 704 O O . LEU A 1 87 ? -18.413 -1.220 9.451 1.00 93.12 87 LEU A O 1
ATOM 708 N N . GLY A 1 88 ? -18.690 -3.328 10.179 1.00 91.12 88 GLY A N 1
ATOM 709 C CA . GLY A 1 88 ? -17.997 -3.967 9.059 1.00 91.12 88 GLY A CA 1
ATOM 710 C C . GLY A 1 88 ? -16.477 -3.906 9.195 1.00 91.12 88 GLY A C 1
ATOM 711 O O . GLY A 1 88 ? -15.771 -3.729 8.201 1.00 91.12 88 GLY A O 1
ATOM 712 N N . LEU A 1 89 ? -15.978 -4.014 10.428 1.00 90.50 89 LEU A N 1
ATOM 713 C CA . LEU A 1 89 ? -14.550 -4.031 10.731 1.00 90.50 89 LEU A CA 1
ATOM 714 C C . LEU A 1 89 ? -13.922 -5.368 10.281 1.00 90.50 89 LEU A C 1
ATOM 716 O O . LEU A 1 89 ? -14.550 -6.417 10.439 1.00 90.50 89 LEU A O 1
ATOM 720 N N . PRO A 1 90 ? -12.680 -5.385 9.763 1.00 86.94 90 PRO A N 1
ATOM 721 C CA . PRO A 1 90 ? -12.020 -6.587 9.254 1.00 86.94 90 PRO A CA 1
ATOM 722 C C . PRO A 1 90 ? -11.374 -7.406 10.388 1.00 86.94 90 PRO A C 1
ATOM 724 O O . PRO A 1 90 ? -10.256 -7.899 10.257 1.00 86.94 90 PRO A O 1
ATOM 727 N N . ILE A 1 91 ? -12.078 -7.536 11.513 1.00 82.62 91 ILE A N 1
ATOM 728 C CA . ILE A 1 91 ? -11.632 -8.224 12.727 1.00 82.62 91 ILE A CA 1
ATOM 729 C C . ILE A 1 91 ? -12.460 -9.491 12.947 1.00 82.62 91 ILE A C 1
ATOM 731 O O . ILE A 1 91 ? -13.653 -9.540 12.642 1.00 82.62 91 ILE A O 1
ATOM 735 N N . LYS A 1 92 ? -11.838 -10.531 13.504 1.00 76.75 92 LYS A N 1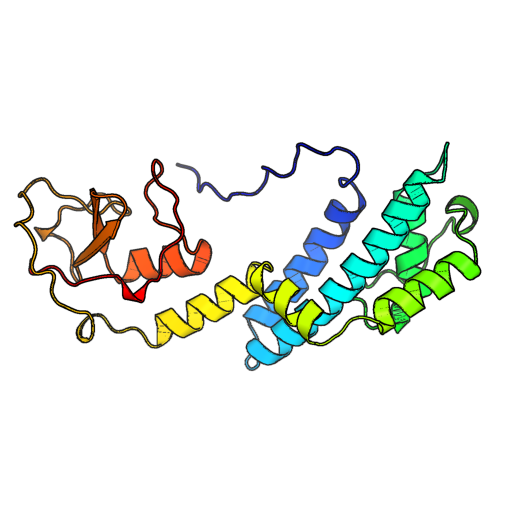
ATOM 736 C CA . LYS A 1 92 ? -12.532 -11.779 13.878 1.00 76.75 92 LYS A CA 1
ATOM 737 C C . LYS A 1 92 ? -12.759 -11.924 15.375 1.00 76.75 92 LYS A C 1
ATOM 739 O O . LYS A 1 92 ? -13.531 -12.787 15.798 1.00 76.75 92 LYS A O 1
ATOM 744 N N . THR A 1 93 ? -12.101 -11.099 16.182 1.00 77.19 93 THR A N 1
ATOM 745 C CA . THR A 1 93 ? -12.246 -11.119 17.635 1.00 77.19 93 THR A CA 1
ATOM 746 C C . THR A 1 93 ? -13.658 -10.681 18.008 1.00 77.19 93 THR A C 1
ATOM 748 O O . THR A 1 93 ? -14.081 -9.566 17.725 1.00 77.19 93 THR A O 1
ATOM 751 N N . THR A 1 94 ? -14.418 -11.582 18.629 1.00 72.88 94 THR A N 1
ATOM 752 C CA . THR A 1 94 ? -15.829 -11.342 18.988 1.00 72.88 94 THR A CA 1
ATOM 753 C C . THR A 1 94 ? -16.073 -11.284 20.488 1.00 72.88 94 THR A C 1
ATOM 755 O O . THR A 1 94 ? -17.165 -10.897 20.908 1.00 72.88 94 THR A O 1
ATOM 758 N N . GLN A 1 95 ? -15.088 -11.685 21.291 1.00 74.12 95 GLN A N 1
ATOM 759 C CA . GLN A 1 95 ? -15.191 -11.780 22.740 1.00 74.12 95 GLN A CA 1
ATOM 760 C C . GLN A 1 95 ? -13.905 -11.289 23.394 1.00 74.12 95 GLN A C 1
ATOM 762 O O . GLN A 1 95 ? -12.815 -11.455 22.854 1.00 74.12 95 GLN A O 1
ATOM 767 N N . MET A 1 96 ? -14.065 -10.714 24.580 1.00 80.50 96 MET A N 1
ATOM 768 C CA . MET A 1 96 ? -13.003 -10.160 25.409 1.00 80.50 96 MET A CA 1
ATOM 769 C C . MET A 1 96 ? -13.241 -10.626 26.845 1.00 80.50 96 MET A C 1
ATOM 771 O O . MET A 1 96 ? -14.379 -10.605 27.320 1.00 80.50 96 MET A O 1
ATOM 775 N N . ILE A 1 97 ? -12.182 -11.077 27.519 1.00 78.12 97 ILE A N 1
ATOM 776 C CA . ILE A 1 97 ? -12.278 -11.704 28.847 1.00 78.12 97 ILE A CA 1
ATOM 777 C C . ILE A 1 97 ? -12.374 -10.646 29.958 1.00 78.12 97 ILE A C 1
ATOM 779 O O . ILE A 1 97 ? -13.087 -10.867 30.937 1.00 78.12 97 ILE A O 1
ATOM 783 N N . PHE A 1 98 ? -11.739 -9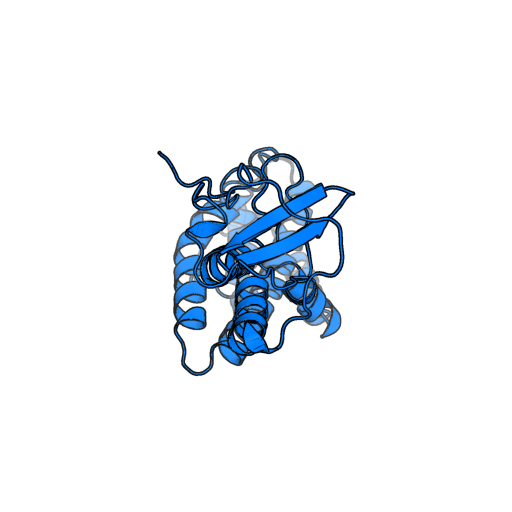.478 29.787 1.00 79.12 98 PHE A N 1
ATOM 784 C CA . PHE A 1 98 ? -11.666 -8.420 30.806 1.00 79.12 98 PHE A CA 1
ATOM 785 C C . PHE A 1 98 ? -12.293 -7.082 30.369 1.00 79.12 98 PHE A C 1
ATOM 787 O O . PHE A 1 98 ? -11.660 -6.031 30.447 1.00 79.12 98 PHE A O 1
ATOM 794 N N . PRO A 1 99 ? -13.582 -7.058 29.979 1.00 79.25 99 PRO A N 1
ATOM 795 C CA . PRO A 1 99 ? -14.226 -5.844 29.477 1.00 79.25 99 PRO A CA 1
ATOM 796 C C . PRO A 1 99 ? -14.258 -4.687 30.488 1.00 79.25 99 PRO A C 1
ATOM 798 O O . PRO A 1 99 ? -14.342 -3.528 30.097 1.00 79.25 99 PRO A O 1
ATOM 801 N N . LEU A 1 100 ? -14.203 -4.981 31.791 1.00 80.81 100 LEU A N 1
ATOM 802 C CA . LEU A 1 100 ? -14.235 -3.962 32.845 1.00 80.81 100 LEU A CA 1
ATOM 803 C C . LEU A 1 100 ? -12.909 -3.198 32.983 1.00 80.81 100 LEU A C 1
ATOM 805 O O . LEU A 1 100 ? -12.904 -2.123 33.575 1.00 80.81 100 LEU A O 1
ATOM 809 N N . CYS A 1 101 ? -11.812 -3.721 32.430 1.00 81.88 101 CYS A N 1
ATOM 810 C CA . CYS A 1 101 ? -10.487 -3.101 32.497 1.00 81.88 101 CYS A CA 1
ATOM 811 C C . CYS A 1 101 ? -10.284 -1.995 31.450 1.00 81.88 101 CYS A C 1
ATOM 813 O O . CYS A 1 101 ? -9.331 -1.234 31.559 1.00 81.88 101 CYS A O 1
ATOM 815 N N . ALA A 1 102 ? -11.181 -1.870 30.466 1.00 85.38 102 ALA A N 1
ATOM 816 C CA . ALA A 1 102 ? -11.054 -0.882 29.397 1.00 85.38 102 ALA A CA 1
ATOM 817 C C . ALA A 1 102 ? -11.442 0.544 29.824 1.00 85.38 102 ALA A C 1
ATOM 819 O O . ALA A 1 102 ? -11.057 1.506 29.173 1.00 85.38 102 ALA A O 1
ATOM 820 N N . HIS A 1 103 ? -12.249 0.699 30.883 1.00 89.38 103 HIS A N 1
ATOM 821 C CA . HIS A 1 103 ? -12.774 2.001 31.329 1.00 89.38 103 HIS A CA 1
ATOM 822 C C . HIS A 1 103 ? -13.475 2.833 30.223 1.00 89.38 103 HIS A C 1
ATOM 824 O O . HIS A 1 103 ? -13.581 4.055 30.326 1.00 89.38 103 HIS A O 1
ATOM 830 N N . VAL A 1 104 ? -14.001 2.164 29.189 1.00 92.69 104 VAL A N 1
ATOM 831 C CA . VAL A 1 104 ? -14.767 2.762 28.084 1.00 92.69 104 VAL A CA 1
ATOM 832 C C . VAL A 1 104 ? -16.256 2.774 28.435 1.00 92.69 104 VAL A C 1
ATOM 834 O O . VAL A 1 104 ? -16.834 1.753 28.814 1.00 92.69 104 VAL A O 1
ATOM 837 N N . THR A 1 105 ? -16.896 3.932 28.304 1.00 94.38 105 THR A N 1
ATOM 838 C CA . THR A 1 105 ? -18.325 4.121 28.581 1.00 94.38 105 THR A CA 1
ATOM 839 C C . THR A 1 105 ? -19.186 3.935 27.329 1.00 94.38 105 THR A C 1
ATOM 841 O O . THR A 1 105 ? -18.700 3.942 26.201 1.00 94.38 105 THR A O 1
ATOM 844 N N . GLY A 1 106 ? -20.506 3.817 27.508 1.00 95.31 106 GLY A N 1
ATOM 845 C CA . GLY A 1 106 ? -21.438 3.787 26.373 1.00 95.31 106 GLY A CA 1
ATOM 846 C C . GLY A 1 106 ? -21.422 5.074 25.538 1.00 95.31 106 GLY A C 1
ATOM 847 O O . GLY A 1 106 ? -21.569 5.005 24.325 1.00 95.31 106 GLY A O 1
ATOM 848 N N . ALA A 1 107 ? -21.185 6.231 26.166 1.00 95.94 107 ALA A N 1
ATOM 849 C CA . ALA A 1 107 ? -21.062 7.504 25.455 1.00 95.94 107 ALA A CA 1
ATOM 850 C C . ALA A 1 107 ? -19.799 7.547 24.582 1.00 95.94 107 ALA A C 1
ATOM 852 O O . ALA A 1 107 ? -19.842 8.054 23.464 1.00 95.94 107 ALA A O 1
ATOM 853 N N . ASP A 1 108 ? -18.697 6.965 25.066 1.00 96.69 108 ASP A N 1
ATOM 854 C CA . ASP A 1 108 ? -17.465 6.841 24.286 1.00 96.69 108 ASP A CA 1
ATOM 855 C C . ASP A 1 108 ? -17.675 5.958 23.038 1.00 96.69 108 ASP A C 1
ATOM 857 O O . ASP A 1 108 ? -17.159 6.268 21.963 1.00 96.69 108 ASP A O 1
ATOM 861 N N . LEU A 1 109 ? -18.452 4.872 23.166 1.00 97.25 109 LEU A N 1
ATOM 862 C CA . LEU A 1 109 ? -18.793 3.986 22.046 1.00 97.25 109 LEU A CA 1
ATOM 863 C C . LEU A 1 109 ? -19.708 4.663 21.023 1.00 97.25 109 LEU A C 1
ATOM 865 O O . LEU A 1 109 ? -19.473 4.516 19.826 1.00 97.25 109 LEU A O 1
ATOM 869 N N . GLU A 1 110 ? -20.725 5.404 21.472 1.00 97.50 110 GLU A N 1
ATOM 870 C CA . GLU A 1 110 ? -21.622 6.110 20.551 1.00 97.50 110 GLU A CA 1
ATOM 871 C C . GLU A 1 110 ? -20.865 7.198 19.787 1.00 97.50 110 GLU A C 1
ATOM 873 O O . GLU A 1 110 ? -20.957 7.258 18.567 1.00 97.50 110 GLU A O 1
ATOM 878 N N . LYS A 1 111 ? -20.007 7.969 20.469 1.00 97.06 111 LYS A N 1
ATOM 879 C CA . LYS A 1 111 ? -19.141 8.961 19.817 1.00 97.06 111 LYS A CA 1
ATOM 880 C C . LYS A 1 111 ? -18.241 8.322 18.752 1.00 97.06 111 LYS A C 1
ATOM 882 O O . LYS A 1 111 ? -18.097 8.863 17.658 1.00 97.06 111 LYS A O 1
ATOM 887 N N . ALA A 1 112 ? -17.628 7.176 19.053 1.00 97.12 112 ALA A N 1
ATOM 888 C CA . ALA A 1 112 ? -16.789 6.468 18.087 1.00 97.12 112 ALA A CA 1
ATOM 889 C C . ALA A 1 112 ? -17.600 5.948 16.892 1.00 97.12 112 ALA A C 1
ATOM 891 O O . ALA A 1 112 ? -17.156 6.053 15.751 1.00 97.12 112 ALA A O 1
ATOM 892 N N . LYS A 1 113 ? -18.809 5.437 17.135 1.00 97.88 113 LYS A N 1
ATOM 893 C CA . LYS A 1 113 ? -19.725 5.007 16.078 1.00 97.88 113 LYS A CA 1
ATOM 894 C C . LYS A 1 113 ? -20.135 6.170 15.173 1.00 97.88 113 LYS A C 1
ATOM 896 O O . LYS A 1 113 ? -19.968 6.059 13.963 1.00 97.88 113 LYS A O 1
ATOM 901 N N . GLU A 1 114 ? -20.592 7.283 15.745 1.00 97.81 114 GLU A N 1
ATOM 902 C CA . GLU A 1 114 ? -20.924 8.506 15.003 1.00 97.81 114 GLU A CA 1
ATOM 903 C C . GLU A 1 114 ? -19.729 8.981 14.169 1.00 97.81 114 GLU A C 1
ATOM 905 O O . GLU A 1 114 ? -19.881 9.357 13.010 1.00 97.81 114 GLU A O 1
ATOM 910 N N . SER A 1 115 ? -18.517 8.899 14.725 1.00 97.06 115 SER A N 1
ATOM 911 C CA . SER A 1 115 ? -17.295 9.263 14.013 1.00 97.06 115 SER A CA 1
ATOM 912 C C . SER A 1 115 ? -16.996 8.364 12.810 1.00 97.06 115 SER A C 1
ATOM 914 O O . SER A 1 115 ? -16.461 8.858 11.821 1.00 97.06 115 SER A O 1
ATOM 916 N N . VAL A 1 116 ? -17.300 7.066 12.880 1.00 96.81 116 VAL A N 1
ATOM 917 C CA . VAL A 1 116 ? -17.141 6.136 11.748 1.00 96.81 116 VAL A CA 1
ATOM 918 C C . VAL A 1 116 ? -18.240 6.351 10.709 1.00 96.81 116 VAL A C 1
ATOM 920 O O . VAL A 1 116 ? -17.974 6.293 9.512 1.00 96.81 116 VAL A O 1
ATOM 923 N N . GLU A 1 117 ? -19.472 6.602 11.148 1.00 96.44 117 GLU A N 1
ATOM 924 C CA . GLU A 1 117 ? -20.613 6.882 10.267 1.00 96.44 117 GLU A CA 1
ATOM 925 C C . GLU A 1 117 ? -20.487 8.237 9.555 1.00 96.44 117 GLU A C 1
ATOM 927 O O . GLU A 1 117 ? -21.046 8.413 8.474 1.00 96.44 117 GLU A O 1
ATOM 932 N N . ALA A 1 118 ? -19.724 9.172 10.125 1.00 97.38 118 ALA A N 1
ATOM 933 C CA . ALA A 1 118 ? -19.413 10.461 9.517 1.00 97.38 118 ALA A CA 1
ATOM 934 C C . ALA A 1 118 ? -18.372 10.386 8.384 1.00 97.38 118 ALA A C 1
ATOM 936 O O . ALA A 1 118 ? -18.213 11.380 7.671 1.00 97.38 118 ALA A O 1
ATOM 937 N N . LEU A 1 119 ? -17.680 9.250 8.207 1.00 96.00 119 LEU A N 1
ATOM 938 C CA . LEU A 1 119 ? -16.719 9.067 7.117 1.00 96.00 119 LEU A CA 1
ATOM 939 C C . LEU A 1 119 ? -17.414 9.184 5.758 1.00 96.00 119 LEU A C 1
ATOM 941 O O . LEU A 1 119 ? -18.447 8.562 5.495 1.00 96.00 119 LEU A O 1
ATOM 945 N N . GLN A 1 120 ? -16.812 9.971 4.880 1.00 96.56 120 GLN A N 1
ATOM 946 C CA . GLN A 1 120 ? -17.275 10.229 3.528 1.00 96.56 120 GLN A CA 1
ATOM 947 C C . GLN A 1 120 ? -16.462 9.434 2.507 1.00 96.56 120 GLN A C 1
ATOM 949 O O . GLN A 1 120 ? -15.377 8.927 2.786 1.00 96.56 120 GLN A O 1
ATOM 954 N N . GLU A 1 121 ? -16.962 9.383 1.270 1.00 95.62 121 GLU A N 1
ATOM 955 C CA . GLU A 1 121 ? -16.246 8.743 0.161 1.00 95.62 121 GLU A CA 1
ATOM 956 C C . GLU A 1 121 ? -14.834 9.316 -0.030 1.00 95.62 121 GLU A C 1
ATOM 958 O O . GLU A 1 121 ? -13.894 8.586 -0.334 1.00 95.62 121 GLU A O 1
ATOM 963 N N . THR A 1 122 ? -14.663 10.618 0.212 1.00 95.50 122 THR A N 1
ATOM 964 C CA . THR A 1 122 ? -13.363 11.291 0.136 1.00 95.50 122 THR A CA 1
ATOM 965 C C . THR A 1 122 ? -12.361 10.758 1.154 1.00 95.50 122 THR A C 1
ATOM 967 O O . THR A 1 122 ? -11.193 10.615 0.804 1.00 95.50 122 THR A O 1
ATOM 970 N N . ASP A 1 123 ? -12.801 10.401 2.364 1.00 93.69 123 ASP A N 1
ATOM 971 C CA . ASP A 1 123 ? -11.920 9.844 3.397 1.00 93.69 123 ASP A CA 1
ATOM 972 C C . ASP A 1 123 ? -11.408 8.457 2.984 1.00 93.69 123 ASP A C 1
ATOM 974 O O . ASP A 1 123 ? -10.230 8.137 3.154 1.00 93.69 123 ASP A O 1
ATOM 978 N N . PHE A 1 124 ? -12.274 7.643 2.367 1.00 92.50 124 PHE A N 1
ATOM 979 C CA . PHE A 1 124 ? -11.878 6.340 1.833 1.00 92.50 124 PHE A CA 1
ATOM 980 C C . PHE A 1 124 ? -10.897 6.483 0.666 1.00 92.50 124 PHE A C 1
ATOM 982 O O . PHE A 1 124 ? -9.898 5.768 0.615 1.00 92.50 124 PHE A O 1
ATOM 989 N N . GLU A 1 125 ? -11.133 7.422 -0.250 1.00 94.56 125 GLU A N 1
ATOM 990 C CA . GLU A 1 125 ? -10.211 7.690 -1.358 1.00 94.56 125 GLU A CA 1
ATOM 991 C C . GLU A 1 125 ? -8.851 8.212 -0.869 1.00 94.56 125 GLU A C 1
ATOM 993 O O . GLU A 1 125 ? -7.806 7.822 -1.392 1.00 94.56 125 GLU A O 1
ATOM 998 N N . GLU A 1 126 ? -8.826 9.063 0.158 1.00 90.69 126 GLU A N 1
ATOM 999 C CA . GLU A 1 126 ? -7.583 9.513 0.792 1.00 90.69 126 GLU A CA 1
ATOM 1000 C C . GLU A 1 126 ? -6.836 8.371 1.478 1.00 90.69 126 GLU A C 1
ATOM 1002 O O . GLU A 1 126 ? -5.621 8.244 1.305 1.00 90.69 126 GLU A O 1
ATOM 1007 N N . TYR A 1 127 ? -7.554 7.487 2.169 1.00 89.56 127 TYR A N 1
ATOM 1008 C CA . TYR A 1 127 ? -6.976 6.282 2.753 1.00 89.56 127 TYR A CA 1
ATOM 1009 C C . TYR A 1 127 ? -6.334 5.383 1.685 1.00 89.56 127 TYR A C 1
ATOM 1011 O O . TYR A 1 127 ? -5.183 4.959 1.812 1.00 89.56 127 TYR A O 1
ATOM 1019 N N . LEU A 1 128 ? -7.041 5.129 0.580 1.00 90.06 128 LEU A N 1
ATOM 1020 C CA . LEU A 1 128 ? -6.540 4.297 -0.516 1.00 90.06 128 LEU A CA 1
ATOM 1021 C C . LEU A 1 128 ? -5.276 4.874 -1.173 1.00 90.06 128 LEU A C 1
ATOM 1023 O O . LEU A 1 128 ? -4.413 4.108 -1.613 1.00 90.06 128 LEU A O 1
ATOM 1027 N N . LYS A 1 129 ? -5.107 6.203 -1.212 1.00 90.12 129 LYS A N 1
ATOM 1028 C CA . LYS A 1 129 ? -3.888 6.848 -1.747 1.00 90.12 129 LYS A CA 1
ATOM 1029 C C . LYS A 1 129 ? -2.619 6.481 -0.979 1.00 90.12 129 LYS A C 1
ATOM 1031 O O . LYS A 1 129 ? -1.541 6.469 -1.569 1.00 90.12 129 LYS A O 1
ATOM 1036 N N . VAL A 1 130 ? -2.739 6.184 0.312 1.00 86.69 130 VAL A N 1
ATOM 1037 C CA . VAL A 1 130 ? -1.599 5.852 1.181 1.00 86.69 130 VAL A CA 1
ATOM 1038 C C . VAL A 1 130 ? -1.529 4.368 1.540 1.00 86.69 130 VAL A C 1
ATOM 1040 O O . VAL A 1 130 ? -0.524 3.921 2.084 1.00 86.69 130 VAL A O 1
ATOM 1043 N N . TRP A 1 131 ? -2.561 3.583 1.221 1.00 89.06 131 TRP A N 1
ATOM 1044 C CA . TRP A 1 131 ? -2.599 2.156 1.526 1.00 89.06 131 TRP A CA 1
ATOM 1045 C C . TRP A 1 131 ? -1.835 1.319 0.488 1.00 89.06 131 TRP A C 1
ATOM 1047 O O . TRP A 1 131 ? -2.283 1.132 -0.648 1.00 89.06 131 TRP A O 1
ATOM 1057 N N . ASP A 1 132 ? -0.688 0.766 0.895 1.00 89.12 132 ASP A N 1
ATOM 1058 C CA . ASP A 1 132 ? 0.253 0.071 0.005 1.00 89.12 132 ASP A CA 1
ATOM 1059 C C . ASP A 1 132 ? -0.366 -1.008 -0.901 1.00 89.12 132 ASP A C 1
ATOM 1061 O O . ASP A 1 132 ? -0.071 -0.989 -2.096 1.00 89.12 132 ASP A O 1
ATOM 1065 N N . PRO A 1 133 ? -1.229 -1.934 -0.429 1.00 90.81 133 PRO A N 1
ATOM 1066 C CA . PRO A 1 133 ? -1.820 -2.953 -1.298 1.00 90.81 133 PRO A CA 1
ATOM 1067 C C . PRO A 1 133 ? -2.618 -2.365 -2.463 1.00 90.81 133 PRO A C 1
ATOM 1069 O O . PRO A 1 133 ? -2.534 -2.871 -3.582 1.00 90.81 133 PRO A O 1
ATOM 1072 N N . TRP A 1 134 ? -3.353 -1.276 -2.220 1.00 94.56 134 TRP A N 1
ATOM 1073 C CA . TRP A 1 134 ? -4.082 -0.578 -3.274 1.00 94.56 134 TRP A CA 1
ATOM 1074 C C . TRP A 1 134 ? -3.129 0.102 -4.250 1.00 94.56 134 TRP A C 1
ATOM 1076 O O . TRP A 1 134 ? -3.284 -0.046 -5.460 1.00 94.56 134 TRP A O 1
ATOM 1086 N N . GLN A 1 135 ? -2.100 0.780 -3.743 1.00 94.12 135 GLN A N 1
ATOM 1087 C CA . GLN A 1 135 ? -1.096 1.425 -4.587 1.00 94.12 135 GLN A CA 1
ATOM 1088 C C . GLN A 1 135 ? -0.337 0.410 -5.458 1.00 94.12 135 GLN A C 1
ATOM 1090 O O . GLN A 1 135 ? -0.159 0.635 -6.653 1.00 94.12 135 GLN A O 1
ATOM 1095 N N . ILE A 1 136 ? 0.044 -0.742 -4.899 1.00 94.12 136 ILE A N 1
ATOM 1096 C CA . ILE A 1 136 ? 0.665 -1.853 -5.637 1.00 94.12 136 ILE A CA 1
ATOM 1097 C C . ILE A 1 136 ? -0.270 -2.358 -6.740 1.00 94.12 136 ILE A C 1
ATOM 1099 O O . ILE A 1 136 ? 0.169 -2.565 -7.871 1.00 94.12 136 ILE A O 1
ATOM 1103 N N . PHE A 1 137 ? -1.556 -2.542 -6.436 1.00 96.00 137 PHE A N 1
ATOM 1104 C CA . PHE A 1 137 ? -2.548 -2.967 -7.420 1.00 96.00 137 PHE A CA 1
ATOM 1105 C C . PHE A 1 137 ? -2.699 -1.955 -8.568 1.00 96.00 137 PHE A C 1
ATOM 1107 O O . PHE A 1 137 ? -2.641 -2.348 -9.734 1.00 96.00 137 PHE A O 1
ATOM 1114 N N . GLN A 1 138 ? -2.823 -0.661 -8.256 1.00 95.94 138 GLN A N 1
ATOM 1115 C CA . GLN A 1 138 ? -2.948 0.401 -9.262 1.00 95.94 138 GLN A CA 1
ATOM 1116 C C . GLN A 1 138 ? -1.709 0.491 -10.156 1.00 95.94 138 GLN A C 1
ATOM 1118 O O . GLN A 1 138 ? -1.826 0.502 -11.381 1.00 95.94 138 GLN A O 1
ATOM 1123 N N . ARG A 1 139 ? -0.510 0.454 -9.564 1.00 96.38 139 ARG A N 1
ATOM 1124 C CA . ARG A 1 139 ? 0.745 0.395 -10.324 1.00 96.38 139 ARG A CA 1
ATOM 1125 C C . ARG A 1 139 ? 0.826 -0.853 -11.202 1.00 96.38 139 ARG A C 1
ATOM 1127 O O . ARG A 1 139 ? 1.247 -0.771 -12.349 1.00 96.38 139 ARG A O 1
ATOM 1134 N N . GLY A 1 140 ? 0.354 -1.995 -10.703 1.00 95.88 140 GLY A N 1
ATOM 1135 C CA . GLY A 1 140 ? 0.230 -3.225 -11.484 1.00 95.88 140 GLY A CA 1
ATOM 1136 C C . GLY A 1 140 ? -0.644 -3.061 -12.731 1.00 95.88 140 GLY A C 1
ATOM 1137 O O . GLY A 1 140 ? -0.246 -3.521 -13.799 1.00 95.88 140 GLY A O 1
ATOM 1138 N N . LYS A 1 141 ? -1.789 -2.369 -12.624 1.00 95.12 141 LYS A N 1
ATOM 1139 C CA . LYS A 1 141 ? -2.654 -2.054 -13.778 1.00 95.12 141 LYS A CA 1
ATOM 1140 C C . LYS A 1 141 ? -1.932 -1.174 -14.797 1.00 95.12 141 LYS A C 1
ATOM 1142 O O . LYS A 1 141 ? -1.954 -1.488 -15.980 1.00 95.12 141 LYS A O 1
ATOM 1147 N N . ILE A 1 142 ? -1.255 -0.121 -14.338 1.00 95.19 142 ILE A N 1
ATOM 1148 C CA . ILE A 1 142 ? -0.490 0.784 -15.211 1.00 95.19 142 ILE A CA 1
ATOM 1149 C C . ILE A 1 142 ? 0.601 0.006 -15.963 1.00 95.19 142 ILE A C 1
ATOM 1151 O O . ILE A 1 142 ? 0.683 0.072 -17.186 1.00 95.19 142 ILE A O 1
ATOM 1155 N N . CYS A 1 143 ? 1.391 -0.803 -15.253 1.00 95.38 143 CYS A N 1
ATOM 1156 C CA . CYS A 1 143 ? 2.454 -1.611 -15.854 1.00 95.38 143 CYS A CA 1
ATOM 1157 C C . CYS A 1 143 ? 1.957 -2.698 -16.814 1.00 95.38 143 CYS A C 1
ATOM 1159 O O . CYS A 1 143 ? 2.726 -3.128 -17.673 1.00 95.38 143 CYS A O 1
ATOM 1161 N N . ALA A 1 144 ? 0.729 -3.193 -16.640 1.00 94.25 144 ALA A N 1
ATOM 1162 C CA . ALA A 1 144 ? 0.152 -4.202 -17.525 1.00 94.25 144 ALA A CA 1
ATOM 1163 C C . ALA A 1 144 ? -0.173 -3.627 -18.912 1.00 94.25 144 ALA A C 1
ATOM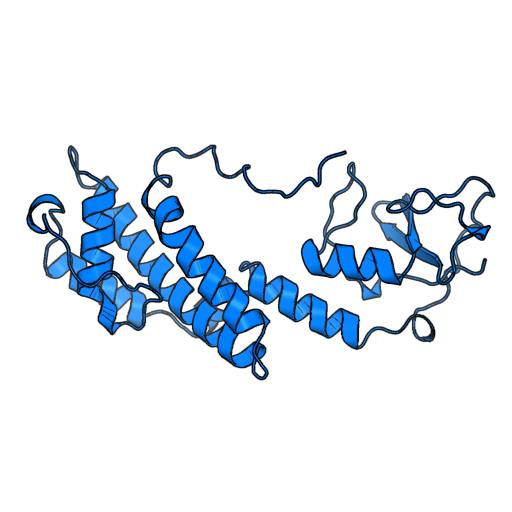 1165 O O . ALA A 1 144 ? -0.015 -4.327 -19.910 1.00 94.25 144 ALA A O 1
ATOM 1166 N N . GLU A 1 145 ? -0.581 -2.358 -18.970 1.00 94.38 145 GLU A N 1
ATOM 1167 C CA . GLU A 1 145 ? -0.888 -1.658 -20.222 1.00 94.38 145 GLU A CA 1
ATOM 1168 C C . GLU A 1 145 ? 0.358 -1.037 -20.874 1.00 94.38 145 GLU A C 1
ATOM 1170 O O . GLU A 1 145 ? 0.393 -0.854 -22.090 1.00 94.38 145 GLU A O 1
ATOM 1175 N N . LEU A 1 146 ? 1.400 -0.738 -20.091 1.00 94.56 146 LEU A N 1
ATOM 1176 C CA . LEU A 1 146 ? 2.623 -0.103 -20.581 1.00 94.56 146 LEU A CA 1
ATOM 1177 C C . LEU A 1 146 ? 3.476 -1.061 -21.428 1.00 94.56 146 LEU A C 1
ATOM 1179 O O . LEU A 1 146 ? 3.983 -2.076 -20.933 1.00 94.56 146 LEU A O 1
ATOM 1183 N N . LYS A 1 147 ? 3.709 -0.696 -22.695 1.00 95.19 147 LYS A N 1
ATOM 1184 C CA . LYS A 1 147 ? 4.541 -1.466 -23.632 1.00 95.19 147 LYS A CA 1
ATOM 1185 C C . LYS A 1 147 ? 5.822 -0.727 -23.982 1.00 95.19 147 LYS A C 1
ATOM 1187 O O . LYS A 1 147 ? 5.784 0.444 -24.342 1.00 95.19 147 LYS A O 1
ATOM 1192 N N . TYR A 1 148 ? 6.935 -1.460 -24.008 1.00 94.62 148 TYR A N 1
ATOM 1193 C CA . TYR A 1 148 ? 8.243 -0.923 -24.386 1.00 94.62 148 TYR A CA 1
ATOM 1194 C C . TYR A 1 148 ? 8.202 -0.175 -25.727 1.00 94.62 148 TYR A C 1
ATOM 1196 O O . TYR A 1 148 ? 8.626 0.969 -25.816 1.00 94.62 148 TYR A O 1
ATOM 1204 N N . ALA A 1 149 ? 7.612 -0.781 -26.762 1.00 93.69 149 ALA A N 1
ATOM 1205 C CA . ALA A 1 149 ? 7.563 -0.213 -28.113 1.00 93.69 149 ALA A CA 1
ATOM 1206 C C . ALA A 1 149 ? 6.806 1.128 -28.223 1.00 93.69 149 ALA A C 1
ATOM 1208 O O . ALA A 1 149 ? 6.978 1.840 -29.214 1.00 93.69 149 ALA A O 1
ATOM 1209 N N . GLU A 1 150 ? 5.968 1.454 -27.237 1.00 93.62 150 GLU A N 1
ATOM 1210 C CA . GLU A 1 150 ? 5.157 2.675 -27.192 1.00 93.62 150 GLU A CA 1
ATOM 1211 C C . GLU A 1 150 ? 5.851 3.809 -26.416 1.00 93.62 150 GLU A C 1
ATOM 1213 O O . GLU A 1 150 ? 5.411 4.952 -26.493 1.00 93.62 150 GLU A O 1
ATOM 1218 N N . LEU A 1 151 ? 6.951 3.520 -25.710 1.00 94.69 151 LEU A N 1
ATOM 1219 C CA . LEU A 1 151 ? 7.737 4.527 -24.997 1.00 94.69 151 LEU A CA 1
ATOM 1220 C C . LEU A 1 151 ? 8.456 5.468 -25.977 1.00 94.69 151 LEU A C 1
ATOM 1222 O O . LEU A 1 151 ? 8.902 5.058 -27.055 1.00 94.69 151 LEU A O 1
ATOM 1226 N N . GLU A 1 152 ? 8.623 6.730 -25.590 1.00 94.56 152 GLU A N 1
ATOM 1227 C CA . GLU A 1 152 ? 9.412 7.692 -26.364 1.00 94.56 152 GLU A CA 1
ATOM 1228 C C . GLU A 1 152 ? 10.878 7.254 -26.451 1.00 94.56 152 GLU A C 1
ATOM 1230 O O . GLU A 1 152 ? 11.415 6.669 -25.510 1.00 94.56 152 GLU A O 1
ATOM 1235 N N . LEU A 1 153 ? 11.536 7.544 -27.575 1.00 93.62 153 LEU A N 1
ATOM 1236 C CA . LEU A 1 153 ? 12.986 7.395 -27.678 1.00 93.62 153 LEU A CA 1
ATOM 1237 C C . LEU A 1 153 ? 13.670 8.509 -26.882 1.00 93.62 153 LEU A C 1
ATOM 1239 O O . LEU A 1 153 ? 13.193 9.645 -26.812 1.00 93.62 153 LEU A O 1
ATOM 1243 N N . TYR A 1 154 ? 14.785 8.174 -26.250 1.00 93.56 154 TYR A N 1
ATOM 1244 C CA . TYR A 1 154 ? 15.614 9.144 -25.562 1.00 93.56 154 TYR A CA 1
ATOM 1245 C C . TYR A 1 154 ? 16.417 9.982 -26.571 1.00 93.56 154 TYR A C 1
ATOM 1247 O O . TYR A 1 154 ? 17.208 9.441 -27.333 1.00 93.56 154 TYR A O 1
ATOM 1255 N N . GLU A 1 155 ? 16.235 11.306 -26.558 1.00 88.56 155 GLU A N 1
ATOM 1256 C CA . GLU A 1 155 ? 16.882 12.251 -27.495 1.00 88.56 155 GLU A CA 1
ATOM 1257 C C . GLU A 1 155 ? 18.025 13.075 -26.856 1.00 88.56 155 GLU A C 1
ATOM 1259 O O . GLU A 1 155 ? 18.396 14.132 -27.365 1.00 88.56 155 GLU A O 1
ATOM 1264 N N . GLY A 1 156 ? 18.548 12.660 -25.697 1.00 83.62 156 GLY A N 1
ATOM 1265 C CA . GLY A 1 156 ? 19.621 13.387 -25.004 1.00 83.62 156 GLY A CA 1
ATOM 1266 C C . GLY A 1 156 ? 21.030 12.922 -25.381 1.00 83.62 156 GLY A C 1
ATOM 1267 O O . GLY A 1 156 ? 21.228 12.270 -26.402 1.00 83.62 156 GLY A O 1
ATOM 1268 N N . ASP A 1 157 ? 22.020 13.261 -24.546 1.00 83.00 157 ASP A N 1
ATOM 1269 C CA . ASP A 1 157 ? 23.415 12.867 -24.808 1.00 83.00 157 ASP A CA 1
ATOM 1270 C C . ASP A 1 157 ? 23.574 11.348 -24.848 1.00 83.00 157 ASP A C 1
ATOM 1272 O O . ASP A 1 157 ? 22.901 10.638 -24.092 1.00 83.00 157 ASP A O 1
ATOM 1276 N N . SER A 1 158 ? 24.507 10.888 -25.682 1.00 80.00 158 SER A N 1
ATOM 1277 C CA . SER A 1 158 ? 24.890 9.483 -25.786 1.00 80.00 158 SER A CA 1
ATOM 1278 C C . SER A 1 158 ? 25.302 8.906 -24.434 1.00 80.00 158 SER A C 1
ATOM 1280 O O . SER A 1 158 ? 25.862 9.608 -23.591 1.00 80.00 158 SER A O 1
ATOM 1282 N N . PHE A 1 159 ? 25.035 7.617 -24.262 1.00 83.44 159 PHE A N 1
ATOM 1283 C CA . PHE A 1 159 ? 25.518 6.835 -23.132 1.00 83.44 159 PHE A CA 1
ATOM 1284 C C . PHE A 1 159 ? 26.954 6.379 -23.397 1.00 83.44 159 PHE A C 1
ATOM 1286 O O . PHE A 1 159 ? 27.305 6.082 -24.541 1.00 83.44 159 PHE A O 1
ATOM 1293 N N . ASP A 1 160 ? 27.772 6.347 -22.349 1.00 80.38 160 ASP A N 1
ATOM 1294 C CA . ASP A 1 160 ? 29.123 5.796 -22.417 1.00 80.38 160 ASP A CA 1
ATOM 1295 C C . ASP A 1 160 ? 29.072 4.255 -22.373 1.00 80.38 160 ASP A C 1
ATOM 1297 O O . ASP A 1 160 ? 28.130 3.667 -21.842 1.00 80.38 160 ASP A O 1
ATOM 1301 N N . GLU A 1 161 ? 30.110 3.585 -22.886 1.00 71.50 161 GLU A N 1
ATOM 1302 C CA . GLU A 1 161 ? 30.218 2.109 -22.895 1.00 71.50 161 GLU A CA 1
ATOM 1303 C C . GLU A 1 161 ? 30.254 1.491 -21.479 1.00 71.50 161 GLU A C 1
ATOM 1305 O O . GLU A 1 161 ? 30.041 0.294 -21.310 1.00 71.50 161 GLU A O 1
ATOM 1310 N N . GLU A 1 162 ? 30.512 2.300 -20.447 1.00 81.56 162 GLU A N 1
ATOM 1311 C CA . GLU A 1 162 ? 30.567 1.874 -19.042 1.00 81.56 162 GLU A CA 1
ATOM 1312 C C . GLU A 1 162 ? 29.208 1.954 -18.323 1.00 81.56 162 GLU A C 1
ATOM 1314 O O . GLU A 1 162 ? 29.114 1.619 -17.140 1.00 81.56 162 GLU A O 1
ATOM 1319 N N . GLU A 1 163 ? 28.154 2.411 -19.002 1.00 87.25 163 GLU A N 1
ATOM 1320 C CA . GLU A 1 163 ? 26.836 2.551 -18.395 1.00 87.25 163 GLU A CA 1
ATOM 1321 C C . GLU A 1 163 ? 26.197 1.185 -18.108 1.00 87.25 163 GLU A C 1
ATOM 1323 O O . GLU A 1 163 ? 26.131 0.290 -18.957 1.00 87.25 163 GLU A O 1
ATOM 1328 N N . ILE A 1 164 ? 25.694 1.032 -16.882 1.00 92.31 164 ILE A N 1
ATOM 1329 C CA . ILE A 1 164 ? 25.148 -0.228 -16.373 1.00 92.31 164 ILE A CA 1
ATOM 1330 C C . ILE A 1 164 ? 23.717 -0.063 -15.867 1.00 92.31 164 ILE A C 1
ATOM 1332 O O . ILE A 1 164 ? 23.327 0.968 -15.316 1.00 92.31 164 ILE A O 1
ATO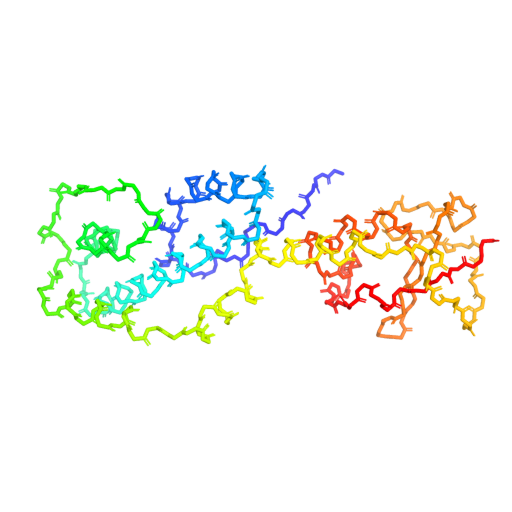M 1336 N N . CYS A 1 165 ? 22.937 -1.135 -15.973 1.00 93.19 165 CYS A N 1
ATOM 1337 C CA . CYS A 1 165 ? 21.626 -1.225 -15.350 1.00 93.19 165 CYS A CA 1
ATOM 1338 C C . CYS A 1 165 ? 21.743 -1.096 -13.825 1.00 93.19 165 CYS A C 1
ATOM 1340 O O . CYS A 1 165 ? 22.433 -1.878 -13.170 1.00 93.19 165 CYS A O 1
ATOM 1342 N N . VAL A 1 166 ? 20.990 -0.172 -13.229 1.00 93.00 166 VAL A N 1
ATOM 1343 C CA . VAL A 1 166 ? 21.022 0.075 -11.777 1.00 93.00 166 VAL A CA 1
ATOM 1344 C C . VAL A 1 166 ? 20.547 -1.142 -10.968 1.00 93.00 166 VAL A C 1
ATOM 1346 O O . VAL A 1 166 ? 21.011 -1.354 -9.850 1.00 93.00 166 VAL A O 1
ATOM 1349 N N . ILE A 1 167 ? 19.632 -1.956 -11.510 1.00 92.50 167 ILE A N 1
ATOM 1350 C CA . ILE A 1 167 ? 19.058 -3.115 -10.801 1.00 92.50 167 ILE A CA 1
ATOM 1351 C C . ILE A 1 167 ? 19.926 -4.368 -10.963 1.00 92.50 167 ILE A C 1
ATOM 1353 O O . ILE A 1 167 ? 20.179 -5.070 -9.983 1.00 92.50 167 ILE A O 1
ATOM 1357 N N . THR A 1 168 ? 20.342 -4.682 -12.191 1.00 93.06 168 THR A N 1
ATOM 1358 C CA . THR A 1 168 ? 21.023 -5.948 -12.515 1.00 93.06 168 THR A CA 1
ATOM 1359 C C . THR A 1 168 ? 22.540 -5.814 -12.584 1.00 93.06 168 THR A C 1
ATOM 1361 O O . THR A 1 168 ? 23.234 -6.828 -12.575 1.00 93.06 168 THR A O 1
ATOM 1364 N N . SER A 1 169 ? 23.054 -4.581 -12.646 1.00 93.38 169 SER A N 1
ATOM 1365 C CA . SER A 1 169 ? 24.464 -4.264 -12.910 1.00 93.38 169 SER A CA 1
ATOM 1366 C C . SER A 1 169 ? 24.989 -4.801 -14.248 1.00 93.38 169 SER A C 1
ATOM 1368 O O . SER A 1 169 ? 26.200 -4.875 -14.432 1.00 93.38 169 SER A O 1
ATOM 1370 N N . ALA A 1 170 ? 24.099 -5.181 -15.170 1.00 93.38 170 ALA A N 1
ATOM 1371 C CA . ALA A 1 170 ? 24.472 -5.590 -16.519 1.00 93.38 170 ALA A CA 1
ATOM 1372 C C . ALA A 1 170 ? 24.855 -4.363 -17.374 1.00 93.38 170 ALA A C 1
ATOM 1374 O O . ALA A 1 170 ? 24.218 -3.317 -17.207 1.00 93.38 170 ALA A O 1
ATOM 1375 N N . PRO A 1 171 ? 25.854 -4.474 -18.267 1.00 92.94 171 PRO A N 1
ATOM 1376 C CA . PRO A 1 171 ? 26.176 -3.442 -19.256 1.00 92.94 171 PRO A CA 1
ATOM 1377 C C . PRO A 1 171 ? 24.980 -3.098 -20.147 1.00 92.94 171 PRO A C 1
ATOM 1379 O O . PRO A 1 171 ? 24.156 -3.969 -20.425 1.00 92.94 171 PRO A O 1
ATOM 1382 N N . LEU A 1 172 ? 24.901 -1.851 -20.625 1.00 91.06 172 LEU A N 1
ATOM 1383 C CA . LEU A 1 172 ? 23.843 -1.397 -21.539 1.00 91.06 172 LEU A CA 1
ATOM 1384 C C . LEU A 1 172 ? 23.718 -2.280 -22.796 1.00 91.06 172 LEU A C 1
ATOM 1386 O O . LEU A 1 172 ? 22.603 -2.586 -23.209 1.00 91.06 172 LEU A O 1
ATOM 1390 N N . GLU A 1 173 ? 24.843 -2.723 -23.360 1.00 89.75 173 GLU A N 1
ATOM 1391 C CA . GLU A 1 173 ? 24.899 -3.587 -24.553 1.00 89.75 173 GLU A CA 1
ATOM 1392 C C . GLU A 1 173 ? 24.258 -4.973 -24.358 1.00 89.75 173 GLU A C 1
ATOM 1394 O O . GLU A 1 173 ? 23.816 -5.593 -25.325 1.00 89.75 173 GLU A O 1
ATOM 1399 N N . ASP A 1 174 ? 24.174 -5.445 -23.111 1.00 92.38 174 ASP A N 1
ATOM 1400 C CA . ASP A 1 174 ? 23.616 -6.753 -22.757 1.00 92.38 174 ASP A CA 1
ATOM 1401 C C . ASP A 1 174 ? 22.109 -6.688 -22.431 1.00 92.38 174 ASP A C 1
ATOM 1403 O O . ASP A 1 174 ? 21.491 -7.721 -22.155 1.00 92.38 174 ASP A O 1
ATOM 1407 N N . LEU A 1 175 ? 21.504 -5.493 -22.417 1.00 93.12 175 LEU A N 1
ATOM 1408 C CA . LEU A 1 175 ? 20.087 -5.308 -22.089 1.00 93.12 175 LEU A CA 1
ATOM 1409 C C . LEU A 1 175 ? 19.192 -5.575 -23.302 1.00 93.12 175 LEU A C 1
ATOM 1411 O O . LEU A 1 175 ? 19.461 -5.121 -24.412 1.00 93.12 175 LEU A O 1
ATOM 1415 N N . GLU A 1 176 ? 18.073 -6.269 -23.087 1.00 94.75 176 GLU A N 1
ATOM 1416 C CA . GLU A 1 176 ? 17.131 -6.589 -24.166 1.00 94.75 176 GLU A CA 1
ATOM 1417 C C . GLU A 1 176 ? 16.200 -5.411 -24.464 1.00 94.75 176 GLU A C 1
ATOM 1419 O O . GLU A 1 176 ? 15.871 -5.137 -25.621 1.00 94.75 176 GLU A O 1
ATOM 1424 N N . GLN A 1 177 ? 15.739 -4.726 -23.413 1.00 95.56 177 GLN A N 1
ATOM 1425 C CA . GLN A 1 177 ? 14.831 -3.586 -23.513 1.00 95.56 177 GLN A CA 1
ATOM 1426 C C . GLN A 1 177 ? 15.314 -2.452 -22.606 1.00 95.56 177 GLN A C 1
ATOM 1428 O O . GLN A 1 177 ? 14.676 -2.134 -21.595 1.00 95.56 177 GLN A O 1
ATOM 1433 N N . PRO A 1 178 ? 16.441 -1.809 -22.955 1.00 95.94 178 PRO A N 1
ATOM 1434 C CA . PRO A 1 178 ? 16.999 -0.757 -22.131 1.00 95.94 178 PRO A CA 1
ATOM 1435 C C . PRO A 1 178 ? 16.088 0.469 -22.121 1.00 95.94 178 PRO A C 1
ATOM 1437 O O . PRO A 1 178 ? 15.621 0.962 -23.159 1.00 95.94 178 PRO A O 1
ATOM 1440 N N . VAL A 1 179 ? 15.852 0.974 -20.916 1.00 96.06 179 VAL A N 1
ATOM 1441 C CA . VAL A 1 179 ? 15.136 2.221 -20.663 1.00 96.06 179 VAL A CA 1
ATOM 1442 C C . VAL A 1 179 ? 15.946 3.130 -19.758 1.00 96.06 179 VAL A C 1
ATOM 1444 O O . VAL A 1 179 ? 16.713 2.673 -18.913 1.00 96.06 179 VAL A O 1
ATOM 1447 N N . VAL A 1 180 ? 15.735 4.431 -19.911 1.00 94.88 180 VAL A N 1
ATOM 1448 C CA . VAL A 1 180 ? 16.347 5.464 -19.087 1.00 94.88 180 VAL A CA 1
ATOM 1449 C C . VAL A 1 180 ? 15.286 6.268 -18.348 1.00 94.88 180 VAL A C 1
ATOM 1451 O O . VAL A 1 180 ? 14.252 6.637 -18.910 1.00 94.88 180 VAL A O 1
ATOM 1454 N N . LEU A 1 181 ? 15.574 6.576 -17.085 1.00 94.12 181 LEU A N 1
ATOM 1455 C CA . LEU A 1 181 ? 14.886 7.593 -16.299 1.00 94.12 181 LEU A CA 1
ATOM 1456 C C . LEU A 1 181 ? 15.826 8.784 -16.104 1.00 94.12 181 LEU A C 1
ATOM 1458 O O . LEU A 1 181 ? 16.913 8.628 -15.546 1.00 94.12 181 LEU A O 1
ATOM 1462 N N . ALA A 1 182 ? 15.404 9.973 -16.530 1.00 90.94 182 ALA A N 1
ATOM 1463 C CA . ALA A 1 182 ? 16.114 11.214 -16.238 1.00 90.94 182 ALA A CA 1
ATOM 1464 C C . ALA A 1 182 ? 15.466 11.893 -15.025 1.00 90.94 182 ALA A C 1
ATOM 1466 O O . ALA A 1 182 ? 14.372 12.444 -15.127 1.00 90.94 182 ALA A O 1
ATOM 1467 N N . GLN A 1 183 ? 16.134 11.861 -13.873 1.00 87.62 183 GLN A N 1
ATOM 1468 C CA . GLN A 1 183 ? 15.609 12.414 -12.627 1.00 87.62 183 GLN A CA 1
ATOM 1469 C C . GLN A 1 183 ? 16.703 13.192 -11.892 1.00 87.62 183 GLN A C 1
ATOM 1471 O O . GLN A 1 183 ? 17.853 12.775 -11.850 1.00 87.62 183 GLN A O 1
ATOM 1476 N N . SER A 1 184 ? 16.351 14.370 -11.366 1.00 85.38 184 SER A N 1
ATOM 1477 C CA . SER A 1 184 ? 17.255 15.231 -10.578 1.00 85.38 184 SER A CA 1
ATOM 1478 C C . SER A 1 184 ? 18.564 15.636 -11.284 1.00 85.38 184 SER A C 1
ATOM 1480 O O . SER A 1 184 ? 19.532 16.005 -10.629 1.00 85.38 184 SER A O 1
ATOM 1482 N N . GLY A 1 185 ? 18.595 15.613 -12.621 1.00 84.06 185 GLY A N 1
ATOM 1483 C CA . GLY A 1 185 ? 19.800 15.904 -13.409 1.00 84.06 185 GLY A CA 1
ATOM 1484 C C . GLY A 1 185 ? 20.709 14.694 -13.647 1.00 84.06 185 GLY A C 1
ATOM 1485 O O . GLY A 1 185 ? 21.742 14.839 -14.294 1.00 84.06 185 GLY A O 1
ATOM 1486 N N . HIS A 1 186 ? 20.312 13.511 -13.180 1.00 87.19 186 HIS A N 1
ATOM 1487 C CA . HIS A 1 186 ? 20.986 12.241 -13.418 1.00 87.19 186 HIS A CA 1
ATOM 1488 C C . HIS A 1 186 ? 20.180 11.363 -14.380 1.00 87.19 186 HIS A C 1
ATOM 1490 O O . HIS A 1 186 ? 18.959 11.499 -14.500 1.00 87.19 186 HIS A O 1
ATOM 1496 N N . LYS A 1 187 ? 20.876 10.462 -15.078 1.00 90.06 187 LYS A N 1
ATOM 1497 C CA . LYS A 1 187 ? 20.287 9.444 -15.951 1.00 90.06 187 LYS A CA 1
ATOM 1498 C C . LYS A 1 187 ? 20.487 8.086 -15.289 1.00 90.06 187 LYS A C 1
ATOM 1500 O O . LYS A 1 187 ? 21.570 7.804 -14.787 1.00 90.06 187 LYS A O 1
ATOM 1505 N N . TYR A 1 188 ? 19.445 7.269 -15.278 1.00 92.06 188 TYR A N 1
ATOM 1506 C CA . TYR A 1 188 ? 19.481 5.929 -14.704 1.00 92.06 188 TYR A CA 1
ATOM 1507 C C . TYR A 1 188 ? 19.006 4.921 -15.733 1.00 92.06 188 TYR A C 1
ATOM 1509 O O . TYR A 1 188 ? 17.885 5.049 -16.225 1.00 92.06 188 TYR A O 1
ATOM 1517 N N . ILE A 1 189 ? 19.846 3.936 -16.041 1.00 93.94 189 ILE A N 1
ATOM 1518 C CA . ILE A 1 189 ? 19.530 2.874 -16.996 1.00 93.94 189 ILE A CA 1
ATOM 1519 C C . ILE A 1 189 ? 18.932 1.680 -16.262 1.00 93.94 189 ILE A C 1
ATOM 1521 O O . ILE A 1 189 ? 19.398 1.281 -15.190 1.00 93.94 189 ILE A O 1
ATOM 1525 N N . PHE A 1 190 ? 17.907 1.087 -16.862 1.00 95.19 190 PHE A N 1
ATOM 1526 C CA . PHE A 1 190 ? 17.278 -0.128 -16.375 1.00 95.19 190 PHE A CA 1
ATOM 1527 C C . PHE A 1 190 ? 16.902 -1.065 -17.520 1.00 95.19 190 PHE A C 1
ATOM 1529 O O . PHE A 1 190 ? 16.656 -0.631 -18.641 1.00 95.19 190 PHE A O 1
ATOM 1536 N N . GLU A 1 191 ? 16.764 -2.346 -17.191 1.00 96.12 191 GLU A N 1
ATOM 1537 C CA . GLU A 1 191 ? 15.985 -3.292 -17.990 1.00 96.12 191 GLU A CA 1
ATOM 1538 C C . GLU A 1 191 ? 14.488 -3.048 -17.739 1.00 96.12 191 GLU A C 1
ATOM 1540 O O . GLU A 1 191 ? 14.055 -2.980 -16.580 1.00 96.12 191 GLU A O 1
ATOM 1545 N N . PHE A 1 192 ? 13.696 -2.904 -18.806 1.00 96.50 192 PHE A N 1
ATOM 1546 C CA . PHE A 1 192 ? 12.291 -2.489 -18.744 1.00 96.50 192 PHE A CA 1
ATOM 1547 C C . PHE A 1 192 ? 11.440 -3.393 -17.845 1.00 96.50 192 PHE A C 1
ATOM 1549 O O . PHE A 1 192 ? 10.665 -2.917 -17.008 1.00 96.50 192 PHE A O 1
ATOM 1556 N N . GLU A 1 193 ? 11.603 -4.709 -17.965 1.00 95.81 193 GLU A N 1
ATOM 1557 C CA . GLU A 1 193 ? 10.819 -5.654 -17.168 1.00 95.81 193 GLU A CA 1
ATOM 1558 C C . GLU A 1 193 ? 11.228 -5.667 -15.689 1.00 95.81 193 GLU A C 1
ATOM 1560 O O . GLU A 1 193 ? 10.392 -5.904 -14.810 1.00 95.81 193 GLU A O 1
ATOM 1565 N N . ASP A 1 194 ? 12.485 -5.364 -15.374 1.00 96.31 194 ASP A N 1
ATOM 1566 C CA . ASP A 1 194 ? 12.953 -5.329 -13.991 1.00 96.31 194 ASP A CA 1
ATOM 1567 C C . ASP A 1 194 ? 12.565 -4.032 -13.281 1.00 96.31 194 ASP A C 1
ATOM 1569 O O . ASP A 1 194 ? 12.097 -4.084 -12.136 1.00 96.31 194 ASP A O 1
ATOM 1573 N N . ILE A 1 195 ? 12.639 -2.883 -13.965 1.00 95.75 195 ILE A N 1
ATOM 1574 C CA . ILE A 1 195 ? 12.146 -1.622 -13.395 1.00 95.75 195 ILE A CA 1
ATOM 1575 C C . ILE A 1 195 ? 10.632 -1.654 -13.180 1.00 95.75 195 ILE A C 1
ATOM 1577 O O . ILE A 1 195 ? 10.166 -1.166 -12.152 1.00 95.75 195 ILE A O 1
ATOM 1581 N N . LYS A 1 196 ? 9.854 -2.312 -14.054 1.00 96.69 196 LYS A N 1
ATOM 1582 C CA . LYS A 1 196 ? 8.411 -2.524 -13.836 1.00 96.69 196 LYS A CA 1
ATOM 1583 C C . LYS A 1 196 ? 8.132 -3.296 -12.552 1.00 96.69 196 LYS A C 1
ATOM 1585 O O . LYS A 1 196 ? 7.306 -2.864 -11.747 1.00 96.69 196 LYS A O 1
ATOM 1590 N N . LYS A 1 197 ? 8.817 -4.425 -12.330 1.00 95.94 197 LYS A N 1
ATOM 1591 C CA . LYS A 1 197 ? 8.652 -5.232 -11.103 1.00 95.94 197 LYS A CA 1
ATOM 1592 C C . LYS A 1 197 ? 8.999 -4.422 -9.856 1.00 95.94 197 LYS A C 1
ATOM 1594 O O . LYS A 1 197 ? 8.278 -4.499 -8.859 1.00 95.94 197 LYS A O 1
ATOM 1599 N N . TRP A 1 198 ? 10.083 -3.648 -9.914 1.00 95.12 198 TRP A N 1
ATOM 1600 C CA . TRP A 1 198 ? 10.486 -2.775 -8.818 1.00 95.12 198 TRP A CA 1
ATOM 1601 C C . TRP A 1 198 ? 9.439 -1.693 -8.549 1.00 95.12 198 TRP A C 1
ATOM 1603 O O . TRP A 1 198 ? 8.930 -1.590 -7.432 1.00 95.12 198 TRP A O 1
ATOM 1613 N N . TRP A 1 199 ? 9.055 -0.942 -9.581 1.00 95.94 199 TRP A N 1
ATOM 1614 C CA . TRP A 1 199 ? 8.121 0.171 -9.470 1.00 95.94 199 TRP A CA 1
ATOM 1615 C C . TRP A 1 199 ? 6.740 -0.274 -8.988 1.00 95.94 199 TRP A C 1
ATOM 1617 O O . TRP A 1 199 ? 6.156 0.387 -8.137 1.00 95.94 199 TRP A O 1
ATOM 1627 N N . ILE A 1 200 ? 6.234 -1.440 -9.408 1.00 95.62 200 ILE A N 1
ATOM 1628 C CA . ILE A 1 200 ? 4.987 -1.998 -8.853 1.00 95.62 200 ILE A CA 1
ATOM 1629 C C . ILE A 1 200 ? 5.075 -2.119 -7.327 1.00 95.62 200 ILE A C 1
ATOM 1631 O O . ILE A 1 200 ? 4.131 -1.759 -6.619 1.00 95.62 200 ILE A O 1
ATOM 1635 N N . LYS A 1 201 ? 6.215 -2.571 -6.800 1.00 92.00 201 LYS A N 1
ATOM 1636 C CA . LYS A 1 201 ? 6.410 -2.771 -5.363 1.00 92.00 201 LYS A CA 1
ATOM 1637 C C . LYS A 1 201 ? 6.578 -1.454 -4.604 1.00 92.00 201 LYS A C 1
ATOM 1639 O O . LYS A 1 201 ? 5.958 -1.302 -3.557 1.00 92.00 201 LYS A O 1
ATOM 1644 N N . THR A 1 202 ? 7.395 -0.534 -5.107 1.00 91.25 202 THR A N 1
ATOM 1645 C CA . THR A 1 202 ? 7.859 0.639 -4.340 1.00 91.25 202 THR A CA 1
ATOM 1646 C C . THR A 1 202 ? 7.270 1.960 -4.834 1.00 91.25 202 THR A C 1
ATOM 1648 O O . THR A 1 202 ? 7.004 2.852 -4.037 1.00 91.25 202 THR A O 1
ATOM 1651 N N . GLY A 1 203 ? 7.023 2.087 -6.139 1.00 92.56 203 GLY A N 1
ATOM 1652 C CA . GLY A 1 203 ? 6.719 3.358 -6.799 1.00 92.56 203 GLY A CA 1
ATOM 1653 C C . GLY A 1 203 ? 7.908 4.325 -6.839 1.00 92.56 203 GLY A C 1
ATOM 1654 O O . GLY A 1 203 ? 7.713 5.510 -7.095 1.00 92.56 203 GLY A O 1
ATOM 1655 N N . GLU A 1 204 ? 9.119 3.844 -6.548 1.00 92.31 204 GLU A N 1
ATOM 1656 C CA . GLU A 1 204 ? 10.318 4.653 -6.303 1.00 92.31 204 GLU A CA 1
ATOM 1657 C C . GLU A 1 204 ? 11.468 4.241 -7.220 1.00 92.31 204 GLU A C 1
ATOM 1659 O O . GLU A 1 204 ? 11.560 3.087 -7.647 1.00 92.31 204 GLU A O 1
ATOM 1664 N N . ASN A 1 205 ? 12.362 5.187 -7.502 1.00 90.94 205 ASN A N 1
ATOM 1665 C CA . ASN A 1 205 ? 13.607 4.937 -8.216 1.00 90.94 205 ASN A CA 1
ATOM 1666 C C . ASN A 1 205 ? 14.483 3.950 -7.409 1.00 90.94 205 ASN A C 1
ATOM 1668 O O . ASN A 1 205 ? 14.760 4.231 -6.244 1.00 90.94 205 ASN A O 1
ATOM 1672 N N . PRO A 1 206 ? 14.946 2.824 -7.992 1.00 88.25 206 PRO A N 1
ATOM 1673 C CA . PRO A 1 206 ? 15.806 1.853 -7.307 1.00 88.25 206 PRO A CA 1
ATOM 1674 C C . PRO A 1 206 ? 17.150 2.402 -6.815 1.00 88.25 206 PRO A C 1
ATOM 1676 O O . PRO A 1 206 ? 17.864 1.702 -6.096 1.00 88.25 206 PRO A O 1
ATOM 1679 N N . ASN A 1 207 ? 17.532 3.618 -7.214 1.00 83.56 207 ASN A N 1
ATOM 1680 C CA . ASN A 1 207 ? 18.772 4.227 -6.770 1.00 83.56 207 ASN A CA 1
ATOM 1681 C C . ASN A 1 207 ? 18.743 4.532 -5.252 1.00 83.56 207 ASN A C 1
ATOM 1683 O O . ASN A 1 207 ? 17.908 5.326 -4.806 1.00 83.56 207 ASN A O 1
ATOM 1687 N N . PRO A 1 208 ? 19.695 3.994 -4.463 1.00 65.94 208 PRO A N 1
ATOM 1688 C CA . PRO A 1 208 ? 19.740 4.176 -3.010 1.00 65.94 208 PRO A CA 1
ATOM 1689 C C . PRO A 1 208 ? 20.021 5.618 -2.556 1.00 65.94 208 PRO A C 1
ATOM 1691 O O . PRO A 1 208 ? 19.826 5.925 -1.383 1.00 65.94 208 PRO A O 1
ATOM 1694 N N . VAL A 1 209 ? 20.497 6.493 -3.447 1.00 69.62 209 VAL A N 1
ATOM 1695 C CA . VAL A 1 209 ? 20.793 7.904 -3.150 1.00 69.62 209 VAL A CA 1
ATOM 1696 C C . VAL A 1 209 ? 19.569 8.793 -3.357 1.00 69.62 209 VAL A C 1
ATOM 1698 O O . VAL A 1 209 ? 19.372 9.731 -2.589 1.00 69.62 209 VAL A O 1
ATOM 1701 N N . GLU A 1 210 ? 18.739 8.507 -4.365 1.00 68.62 210 GLU A N 1
ATOM 1702 C CA . GLU A 1 210 ? 17.602 9.371 -4.700 1.00 68.62 210 GLU A CA 1
ATOM 1703 C C . GLU A 1 210 ? 16.260 8.857 -4.188 1.00 68.62 210 GLU A C 1
ATOM 1705 O O . GLU A 1 210 ? 15.427 9.699 -3.871 1.00 68.62 210 GLU A O 1
ATOM 1710 N N . ASN A 1 211 ? 16.054 7.533 -4.084 1.00 69.56 211 ASN A N 1
ATOM 1711 C CA . ASN A 1 211 ? 14.824 6.832 -3.661 1.00 69.56 211 ASN A CA 1
ATOM 1712 C C . ASN A 1 211 ? 13.517 7.647 -3.792 1.00 69.56 211 ASN A C 1
ATOM 1714 O O . ASN A 1 211 ? 12.701 7.741 -2.871 1.00 69.56 211 ASN A O 1
ATOM 1718 N N . LYS A 1 212 ? 13.355 8.307 -4.941 1.00 86.56 212 LYS A N 1
ATOM 1719 C CA . LYS A 1 212 ? 12.316 9.302 -5.182 1.00 86.56 212 LYS A CA 1
ATOM 1720 C C . LYS A 1 212 ? 11.216 8.655 -5.994 1.00 86.56 212 LYS A C 1
ATOM 1722 O O . LYS A 1 212 ? 11.482 7.893 -6.926 1.00 86.56 212 LYS A O 1
ATOM 1727 N N . ARG A 1 213 ? 9.968 8.977 -5.661 1.00 89.50 213 ARG A N 1
ATOM 1728 C CA . ARG A 1 213 ? 8.821 8.553 -6.467 1.00 89.50 213 ARG A CA 1
ATOM 1729 C C . ARG A 1 213 ? 8.893 9.165 -7.863 1.00 89.50 213 ARG A C 1
ATOM 1731 O O . ARG A 1 213 ? 9.271 10.328 -8.009 1.00 89.50 213 ARG A O 1
ATOM 1738 N N . PHE A 1 214 ? 8.522 8.381 -8.863 1.00 92.94 214 PHE A N 1
ATOM 1739 C CA . PHE A 1 214 ? 8.454 8.811 -10.258 1.00 92.94 214 PHE A CA 1
ATOM 1740 C C . PHE A 1 214 ? 7.251 8.167 -10.950 1.00 92.94 214 PHE A C 1
ATOM 1742 O O . PHE A 1 214 ? 6.766 7.121 -10.498 1.00 92.94 214 PHE A O 1
ATOM 1749 N N . ASP A 1 215 ? 6.764 8.793 -12.020 1.00 92.56 215 ASP A N 1
ATOM 1750 C CA . ASP A 1 215 ? 5.766 8.177 -12.891 1.00 92.56 215 ASP A CA 1
ATOM 1751 C C . ASP A 1 215 ? 6.468 7.253 -13.889 1.00 92.56 215 ASP A C 1
ATOM 1753 O O . ASP A 1 215 ? 7.396 7.659 -14.586 1.00 92.56 215 ASP A O 1
ATOM 1757 N N . ILE A 1 216 ? 6.038 5.995 -13.973 1.00 94.19 216 ILE A N 1
ATOM 1758 C CA . ILE A 1 216 ? 6.668 5.015 -14.860 1.00 94.19 216 ILE A CA 1
ATOM 1759 C C . ILE A 1 216 ? 6.552 5.394 -16.343 1.00 94.19 216 ILE A C 1
ATOM 1761 O O . ILE A 1 216 ? 7.347 4.925 -17.156 1.00 94.19 216 ILE A O 1
ATOM 1765 N N . THR A 1 217 ? 5.614 6.273 -16.709 1.00 92.69 217 THR A N 1
ATOM 1766 C CA . THR A 1 217 ? 5.510 6.792 -18.081 1.00 92.69 217 THR A CA 1
ATOM 1767 C C . THR A 1 217 ? 6.628 7.770 -18.448 1.00 92.69 217 THR A C 1
ATOM 1769 O O . THR A 1 217 ? 6.767 8.110 -19.616 1.00 92.69 217 THR A O 1
ATOM 1772 N N . GLU A 1 218 ? 7.425 8.235 -17.480 1.00 93.69 218 GLU A N 1
ATOM 1773 C CA . GLU A 1 218 ? 8.611 9.073 -17.724 1.00 93.69 218 GLU A CA 1
ATOM 1774 C C . GLU A 1 218 ? 9.785 8.280 -18.323 1.00 93.69 218 GLU A C 1
ATOM 1776 O O . GLU A 1 218 ? 10.763 8.878 -18.778 1.00 93.69 218 GLU A O 1
ATOM 1781 N N . LEU A 1 219 ? 9.707 6.943 -18.325 1.00 95.94 219 LEU A N 1
ATOM 1782 C CA . LEU A 1 219 ? 10.722 6.086 -18.929 1.00 95.94 219 LEU A CA 1
ATOM 1783 C C . LEU A 1 219 ? 10.807 6.312 -20.439 1.00 95.94 219 LEU A C 1
ATOM 1785 O O . LEU A 1 219 ? 9.800 6.334 -21.147 1.00 95.94 219 LEU A O 1
ATOM 1789 N N . LYS A 1 220 ? 12.037 6.399 -20.938 1.00 96.25 220 LYS A N 1
ATOM 1790 C CA . LYS A 1 220 ? 12.333 6.494 -22.370 1.00 96.25 220 LYS A CA 1
ATOM 1791 C C . LYS A 1 220 ? 13.157 5.305 -22.820 1.00 96.25 220 LYS A C 1
ATOM 1793 O O . LYS A 1 220 ? 13.968 4.798 -22.053 1.00 96.25 220 LYS A O 1
ATOM 1798 N N . ARG A 1 221 ? 12.968 4.863 -24.059 1.00 95.44 221 ARG A N 1
ATOM 1799 C CA . ARG A 1 221 ? 13.798 3.817 -24.665 1.00 95.44 221 ARG A CA 1
ATOM 1800 C C . ARG A 1 221 ? 15.177 4.349 -24.981 1.00 95.44 221 ARG A C 1
ATOM 1802 O O . ARG A 1 221 ? 15.315 5.484 -25.437 1.00 95.44 221 ARG A O 1
ATOM 1809 N N . VAL A 1 222 ? 16.160 3.484 -24.808 1.00 91.25 222 VAL A N 1
ATOM 1810 C CA . VAL A 1 222 ? 17.523 3.693 -25.281 1.00 91.25 222 VAL A CA 1
ATOM 1811 C C . VAL A 1 222 ? 17.734 2.786 -26.490 1.00 91.25 222 VAL A C 1
ATOM 1813 O O . VAL A 1 222 ? 17.275 1.645 -26.488 1.00 91.25 222 VAL A O 1
ATOM 1816 N N . GLU A 1 223 ? 18.367 3.300 -27.540 1.00 78.94 223 GLU A N 1
ATOM 1817 C CA . GLU A 1 223 ? 18.884 2.442 -28.607 1.00 78.94 223 GLU A CA 1
ATOM 1818 C C . GLU A 1 223 ? 20.185 1.820 -28.090 1.00 78.94 223 GLU A C 1
ATOM 1820 O O . GLU A 1 223 ? 21.100 2.555 -27.716 1.00 78.94 223 GLU A O 1
ATOM 1825 N N . ALA A 1 224 ? 20.207 0.490 -27.984 1.00 59.56 224 ALA A N 1
ATOM 1826 C CA . ALA A 1 224 ? 21.430 -0.272 -27.748 1.00 59.56 224 ALA A CA 1
ATOM 1827 C C . ALA A 1 224 ? 22.294 -0.302 -29.017 1.00 59.56 224 ALA A C 1
ATOM 1829 O O . ALA A 1 224 ? 21.706 -0.398 -30.124 1.00 59.56 224 ALA A O 1
#

Secondary structure (DSSP, 8-state):
-------SS-TT-GGGTTHHHHHHHHHHHHHHHHHHSSSHHHHHHHHHHHHHHHHHHHHHHHHHHHH-SS--HHHHHHHHHHHSGGGT-S------S-GGGG---HHHHHHHHHHHHT--HHHHHHHHHH-HHHHHHHHHHHHHH--GGGSPBP-SSPPPTT-BBTTT--BGGG-SSEEEEEETTEEEEEEHHHHHHHHHHHSB-S-TTT--B--GGG-EE---